Protein AF-0000000084259051 (afdb_homodimer)

pLDDT: mean 89.79, std 11.95, range [43.22, 98.81]

Nearest PDB structures (foldseek):
  6add-assembly1_B  TM=9.657E-01  e=7.045E-24  Mycobacterium tuberculosis H37Rv
  5jph-assembly2_A  TM=7.393E-01  e=6.399E-08  Staphylococcus aureus subsp. aureus COL
  3efa-assembly1_A-2  TM=7.377E-01  e=6.399E-08  Lactiplantibacillus plantarum WCFS1
  8iyo-assembly3_C  TM=7.665E-01  e=3.903E-07  Helicobacter pylori 26695
  8iym-assembly3_C  TM=7.113E-01  e=2.381E-06  Helicobacter pylori 26695

Sequence (340 aa):
MSADGYVVRRARTGDVRGIRRLVDTYTDDRRLLSKATVTLYEDVQEFRVAERVADGAVVGCGALHVMWEDLAEIRTVAVDPACRGRRLGHRIVAELIDGARELGVARIFVLTFETRFFGSFGFEAIDGAPVPQPVYEQLLRSYDEGVAEFLDLERVKPNTLGNTRMLLRLMSADGYVVRRARTGDVRGIRRLVDTYTDDRRLLSKATVTLYEDVQEFRVAERVADGAVVGCGALHVMWEDLAEIRTVAVDPACRGRRLGHRIVAELIDGARELGVARIFVLTFETRFFGSFGFEAIDGAPVPQPVYEQLLRSYDEGVAEFLDLERVKPNTLGNTRMLLRL

Foldseek 3Di:
DDPVQKDKDQFDLVQLVLLQVQQVVCVVVVQADDDDSVVCNVQSRQKIFMARNVPRHTFWMWGWADQDDAEIEIHSTGGHPVPPPPCVSVVRVVVSVVVSVVSPHFKYKYWGPPCVSVVVVPKDFDDAQPDDPVSVVVLVPDPDLVSCQNNQPPVHPRVPVPTTMIMDGD/DDPVQKDKDQFDLVQLVLLQVQQVVCVVVVQADDDDSVVCNVQSRQKIFMARNVPRHTFWMWGWADQDDAEIEIHSTGGHPVPPPPCVSVVRVVVSVVVSVVSPHFKYKYWGPPCVSVVVVPKDFDDAQPDDPVSVVVLVPDPDLVSCQNNQPVVRPRVPVPTTMIMDGD

Solvent-accessible surface area (backbone atoms only — not comparable to full-atom values): 18828 Å² total; per-residue (Å²): 122,48,93,84,49,41,39,78,40,76,40,32,43,83,44,44,66,39,49,48,52,50,50,57,70,37,29,81,70,65,76,36,82,86,68,58,68,41,55,50,35,49,46,29,83,38,24,37,29,32,27,34,65,90,75,64,44,56,44,29,34,28,29,49,44,40,57,39,63,46,33,27,33,54,44,76,69,43,58,39,77,89,55,65,91,66,56,55,64,57,52,49,50,51,52,44,52,53,47,38,56,71,33,51,36,43,31,37,36,35,79,36,82,55,58,68,67,45,34,74,76,58,35,39,80,52,82,77,64,96,59,57,67,73,55,45,58,45,50,68,71,51,86,48,67,66,55,36,53,59,66,55,32,76,92,31,77,58,79,75,79,69,58,42,43,29,40,29,79,107,122,49,93,84,48,41,38,78,41,76,42,32,42,83,44,45,66,37,48,48,53,50,48,59,71,38,29,83,72,65,75,34,82,85,68,58,68,42,54,51,34,50,46,29,84,37,25,36,28,30,29,34,63,90,77,64,45,57,45,28,36,28,29,48,46,37,58,40,62,46,34,28,32,53,44,75,69,42,58,38,79,90,55,66,91,66,56,56,64,56,52,50,51,52,53,44,52,53,47,38,54,71,33,52,36,42,30,39,35,36,79,36,80,56,58,67,66,46,34,74,77,57,33,39,81,53,81,76,63,93,58,58,67,74,56,45,58,45,50,67,70,51,87,47,66,66,54,34,53,58,66,58,32,76,93,32,77,59,80,75,81,70,58,43,44,28,41,27,76,106

Organism: Micromonospora echinospora (NCBI:txid1877)

Radius of gyration: 20.06 Å; Cα contacts (8 Å, |Δi|>4): 614; chains: 2; bounding box: 46×56×52 Å

InterPro domains:
  IPR000182 GNAT domain [PF00583] (44-123)
  IPR000182 GNAT domain [PS51186] (6-142)
  IPR016181 Acyl-CoA N-acyltransferase [SSF55729] (6-139)
  IPR045039 Acetyltransferase NSI-like [PTHR43626] (12-128)

Secondary structure (DSSP, 8-state):
--TTSEEEEE--GGGHHHHHHHHHHHHTTTSS----HHHHHHTGGGEEEEEETTTTEEEEEEEEEEEETTEEEEEEEEE-GGGTTS-HHHHHHHHHHHHHHHHT-SEEEEEES-HHHHHTTT-EE-SS----HHHHHHHTT---HHHHHHTT-TTS--S-S--EEEEEE-/--TTSEEEEE--GGGHHHHHHHHHHHHTTTSS----HHHHHHTGGGEEEEEETTTTEEEEEEEEEEEETTEEEEEEEEE-GGGTTS-HHHHHHHHHHHHHHHHT-SEEEEEES-HHHHHTTT-EE-SS----HHHHHHHTT---HHHHHHTT-TTS--S-S--EEEEEE-

Structure (mmCIF, N/CA/C/O backbone):
data_AF-0000000084259051-model_v1
#
loop_
_entity.id
_entity.type
_entity.pdbx_description
1 polymer 'N-acetylglutamate synthase'
#
loop_
_atom_site.group_PDB
_atom_site.id
_atom_site.type_symbol
_atom_site.label_atom_id
_atom_site.label_alt_id
_atom_site.label_comp_id
_atom_site.label_asym_id
_atom_site.label_entity_id
_atom_site.label_seq_id
_atom_site.pdbx_PDB_ins_code
_atom_site.Cartn_x
_atom_site.Cartn_y
_atom_site.Cartn_z
_atom_site.occupancy
_atom_site.B_iso_or_equiv
_atom_site.auth_seq_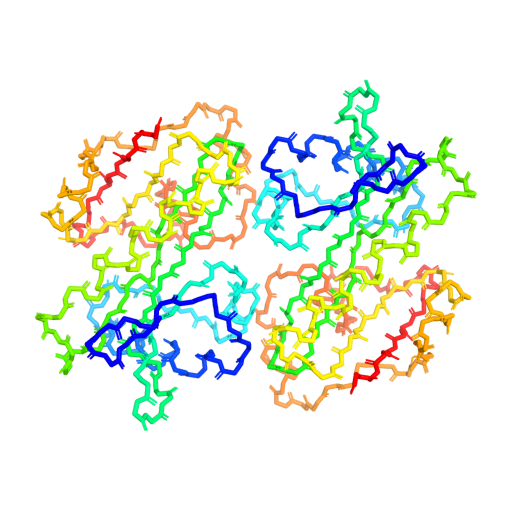id
_atom_site.auth_comp_id
_atom_site.auth_asym_id
_atom_site.auth_atom_id
_atom_site.pdbx_PDB_model_num
ATOM 1 N N . MET A 1 1 ? -1.021 1.438 24.922 1 43.22 1 MET A N 1
ATOM 2 C CA . MET A 1 1 ? -2.27 2.193 24.969 1 43.22 1 MET A CA 1
ATOM 3 C C . MET A 1 1 ? -2.037 3.588 25.547 1 43.22 1 MET A C 1
ATOM 5 O O . MET A 1 1 ? -1.368 3.744 26.562 1 43.22 1 MET A O 1
ATOM 9 N N . SER A 1 2 ? -2.01 4.535 24.641 1 57.97 2 SER A N 1
ATOM 10 C CA . SER A 1 2 ? -1.603 5.805 25.234 1 57.97 2 SER A CA 1
ATOM 11 C C . SER A 1 2 ? -2.514 6.199 26.391 1 57.97 2 SER A C 1
ATOM 13 O O . SER A 1 2 ? -3.678 5.793 26.438 1 57.97 2 SER A O 1
ATOM 15 N N . ALA A 1 3 ? -1.922 6.672 27.406 1 64.81 3 ALA A N 1
ATOM 16 C CA . ALA A 1 3 ? -2.439 7.145 28.688 1 64.81 3 ALA A CA 1
ATOM 17 C C . ALA A 1 3 ? -3.578 8.141 28.5 1 64.81 3 ALA A C 1
ATOM 19 O O . ALA A 1 3 ? -4.434 8.297 29.375 1 64.81 3 ALA A O 1
ATOM 20 N N . ASP A 1 4 ? -3.768 8.641 27.266 1 81.88 4 ASP A N 1
ATOM 21 C CA . ASP A 1 4 ? -4.719 9.742 27.141 1 81.88 4 ASP A CA 1
ATOM 22 C C . ASP A 1 4 ? -5.973 9.297 26.391 1 81.88 4 ASP A C 1
ATOM 24 O O . ASP A 1 4 ? -6.793 10.133 26 1 81.88 4 ASP A O 1
ATOM 28 N N . GLY A 1 5 ? -6.156 7.914 26.172 1 93.31 5 GLY A N 1
ATOM 29 C CA . GLY A 1 5 ? -7.391 7.391 25.609 1 93.31 5 GLY A CA 1
ATOM 30 C C . GLY A 1 5 ? -7.34 7.246 24.094 1 93.31 5 GLY A C 1
ATOM 31 O O . GLY A 1 5 ? -8.367 7.023 23.453 1 93.31 5 GLY A O 1
ATOM 32 N N . TYR A 1 6 ? -6.168 7.441 23.531 1 96.44 6 TYR A N 1
ATOM 33 C CA . TYR A 1 6 ? -6.02 7.301 22.094 1 96.44 6 TYR A CA 1
ATOM 34 C C . TYR A 1 6 ? -4.887 6.336 21.75 1 96.44 6 TYR A C 1
ATOM 36 O O . TYR A 1 6 ? -3.895 6.254 22.469 1 96.44 6 TYR A O 1
ATOM 44 N N . VAL A 1 7 ? -5.062 5.598 20.672 1 97 7 VAL A N 1
ATOM 45 C CA . VAL A 1 7 ? -4.02 4.695 20.203 1 97 7 VAL A CA 1
ATOM 46 C C . VAL A 1 7 ? -3.742 4.965 18.719 1 97 7 VAL A C 1
ATOM 48 O O . VAL A 1 7 ? -4.672 5.156 17.938 1 97 7 VAL A O 1
ATOM 51 N N . VAL A 1 8 ? -2.441 5.078 18.375 1 98.12 8 VAL A N 1
ATOM 52 C CA . VAL A 1 8 ? -2.047 5.156 16.969 1 98.12 8 VAL A CA 1
ATOM 53 C C . VAL A 1 8 ? -1.629 3.775 16.469 1 98.12 8 VAL A C 1
ATOM 55 O O . VAL A 1 8 ? -0.787 3.115 17.094 1 98.12 8 VAL A O 1
ATOM 58 N N . ARG A 1 9 ? -2.248 3.342 15.398 1 98.31 9 ARG A N 1
ATOM 59 C CA . ARG A 1 9 ? -2.008 2 14.875 1 98.31 9 ARG A CA 1
ATOM 60 C C . ARG A 1 9 ? -2.143 1.974 13.359 1 98.31 9 ARG A C 1
ATOM 62 O O . ARG A 1 9 ? -2.588 2.949 12.75 1 98.31 9 ARG A O 1
ATOM 69 N N . ARG A 1 10 ? -1.71 0.851 12.789 1 98.44 10 ARG A N 1
ATOM 70 C CA . ARG A 1 10 ? -1.952 0.645 11.367 1 98.44 10 ARG A CA 1
ATOM 71 C C . ARG A 1 10 ? -3.447 0.615 11.062 1 98.44 10 ARG A C 1
ATOM 73 O O . ARG A 1 10 ? -4.238 0.125 11.875 1 98.44 10 ARG A O 1
ATOM 80 N N . ALA A 1 11 ? -3.787 1.101 9.93 1 98.81 11 ALA A N 1
ATOM 81 C CA . ALA A 1 11 ? -5.188 1.106 9.516 1 98.81 11 ALA A CA 1
ATOM 82 C C . ALA A 1 11 ? -5.621 -0.276 9.031 1 98.81 11 ALA A C 1
ATOM 84 O O . ALA A 1 11 ? -4.793 -1.078 8.594 1 98.81 11 ALA A O 1
ATOM 85 N N . ARG A 1 12 ? -6.875 -0.516 9.188 1 98.56 12 ARG A N 1
ATOM 86 C CA . ARG A 1 12 ? -7.586 -1.655 8.617 1 98.56 12 ARG A CA 1
ATOM 87 C C . ARG A 1 12 ? -8.695 -1.195 7.676 1 98.56 12 ARG A C 1
ATOM 89 O O . ARG A 1 12 ? -8.992 -0.002 7.598 1 98.56 12 ARG A O 1
ATOM 96 N N . THR A 1 13 ? -9.242 -2.199 6.957 1 98.56 13 THR A N 1
ATOM 97 C CA . THR A 1 13 ? -10.25 -1.813 5.973 1 98.56 13 THR A CA 1
ATOM 98 C C . THR A 1 13 ? -11.453 -1.173 6.656 1 98.56 13 THR A C 1
ATOM 100 O O . THR A 1 13 ? -12.086 -0.271 6.098 1 98.56 13 THR A O 1
ATOM 103 N N . GLY A 1 14 ? -11.727 -1.56 7.871 1 98.12 14 GLY A N 1
ATOM 104 C CA . GLY A 1 14 ? -12.836 -0.989 8.609 1 98.12 14 GLY A CA 1
ATOM 105 C C . GLY A 1 14 ? -12.625 0.466 8.984 1 98.12 14 GLY A C 1
ATOM 106 O O . GLY A 1 14 ? -13.562 1.157 9.375 1 98.12 14 GLY A O 1
ATOM 107 N N . ASP A 1 15 ? -11.5 0.965 8.859 1 98.69 15 ASP A N 1
ATOM 108 C CA . ASP A 1 15 ? -11.164 2.334 9.242 1 98.69 15 ASP A CA 1
ATOM 109 C C . ASP A 1 15 ? -11.398 3.301 8.086 1 98.69 15 ASP A C 1
ATOM 111 O O . ASP A 1 15 ? -11.383 4.52 8.273 1 98.69 15 ASP A O 1
ATOM 115 N N . VAL A 1 16 ? -11.594 2.812 6.867 1 98.31 16 VAL A N 1
ATOM 116 C CA . VAL A 1 16 ? -11.555 3.631 5.66 1 98.31 16 VAL A CA 1
ATOM 117 C C . VAL A 1 16 ? -12.711 4.629 5.672 1 98.31 16 VAL A C 1
ATOM 119 O O . VAL A 1 16 ? -12.562 5.766 5.219 1 98.31 16 VAL A O 1
ATOM 122 N N . ARG A 1 17 ? -13.836 4.234 6.18 1 97.25 17 ARG A N 1
ATOM 123 C CA . ARG A 1 17 ? -14.945 5.184 6.281 1 97.25 17 ARG A CA 1
ATOM 124 C C . ARG A 1 17 ? -14.578 6.359 7.176 1 97.25 17 ARG A C 1
ATOM 126 O O . ARG A 1 17 ? -14.914 7.504 6.875 1 97.25 17 ARG A O 1
ATOM 133 N N . GLY A 1 18 ? -13.938 6.051 8.273 1 97.81 18 GLY A N 1
ATOM 134 C CA . GLY A 1 18 ? -13.461 7.109 9.148 1 97.81 18 GLY A CA 1
ATOM 135 C C . GLY A 1 18 ? -12.414 7.992 8.492 1 97.81 18 GLY A C 1
ATOM 136 O O . GLY A 1 18 ? -12.445 9.219 8.633 1 97.81 18 GLY A O 1
ATOM 137 N N . ILE A 1 19 ? -11.516 7.41 7.773 1 98 19 ILE A N 1
ATOM 138 C CA . ILE A 1 19 ? -10.5 8.156 7.031 1 98 19 ILE A CA 1
ATOM 139 C C . ILE A 1 19 ? -11.18 9.07 6.016 1 98 19 ILE A C 1
ATOM 141 O O . ILE A 1 19 ? -10.82 10.242 5.895 1 98 19 ILE A O 1
ATOM 145 N N . ARG A 1 20 ? -12.125 8.547 5.316 1 96.44 20 ARG A N 1
ATOM 146 C CA . ARG A 1 20 ? -12.852 9.328 4.324 1 96.44 20 ARG A CA 1
ATOM 147 C C . ARG A 1 20 ? -13.516 10.539 4.961 1 96.44 20 ARG A C 1
ATOM 149 O O . ARG A 1 20 ? -13.453 11.648 4.418 1 96.44 20 ARG A O 1
ATOM 156 N N . ARG A 1 21 ? -14.141 10.305 6.059 1 95.38 21 ARG A N 1
ATOM 157 C CA . ARG A 1 21 ? -14.781 11.414 6.762 1 95.38 21 ARG A CA 1
ATOM 158 C C . ARG A 1 21 ? -13.766 12.508 7.094 1 95.38 21 ARG A C 1
ATOM 160 O O . ARG A 1 21 ? -14.055 13.688 6.922 1 95.38 21 ARG A O 1
ATOM 167 N N . LEU A 1 22 ? -12.664 12.141 7.562 1 95.19 22 LEU A N 1
ATOM 168 C CA . LEU A 1 22 ? -11.617 13.094 7.902 1 95.19 22 LEU A CA 1
ATOM 169 C C . LEU A 1 22 ? -11.148 13.859 6.668 1 95.19 22 LEU A C 1
ATOM 171 O O . LEU A 1 22 ? -11.016 15.086 6.703 1 95.19 22 LEU A O 1
ATOM 175 N N . VAL A 1 23 ? -10.922 13.148 5.578 1 93.56 23 VAL A N 1
ATOM 176 C CA . VAL A 1 23 ? -10.461 13.75 4.336 1 93.56 23 VAL A CA 1
ATOM 177 C C . VAL A 1 23 ? -11.5 14.742 3.826 1 93.56 23 VAL A C 1
ATOM 179 O O . VAL A 1 23 ? -11.164 15.867 3.438 1 93.56 23 VAL A O 1
ATOM 182 N N . ASP A 1 24 ? -12.742 14.375 3.91 1 92.69 24 ASP A N 1
ATOM 183 C CA . ASP A 1 24 ? -13.828 15.211 3.422 1 92.69 24 ASP A CA 1
ATOM 184 C C . ASP A 1 24 ? -13.938 16.5 4.238 1 92.69 24 ASP A C 1
ATOM 186 O O . ASP A 1 24 ? -14.312 17.547 3.707 1 92.69 24 ASP A O 1
ATOM 190 N N . THR A 1 25 ? -13.625 16.375 5.441 1 90.75 25 THR A N 1
ATOM 191 C CA . THR A 1 25 ? -13.664 17.531 6.32 1 90.75 25 THR A CA 1
ATOM 192 C C . THR A 1 25 ? -12.688 18.609 5.84 1 90.75 25 THR A C 1
ATOM 194 O O . THR A 1 25 ? -12.953 19.812 5.988 1 90.75 25 THR A O 1
ATOM 197 N N . TYR A 1 26 ? -11.586 18.234 5.16 1 86.25 26 TYR A N 1
ATOM 198 C CA . TYR A 1 26 ? -10.531 19.188 4.832 1 86.25 26 TYR A CA 1
ATOM 199 C C . TYR A 1 26 ? -10.453 19.422 3.326 1 86.25 26 TYR A C 1
ATOM 201 O O . TYR A 1 26 ? -9.664 20.234 2.857 1 86.25 26 TYR A O 1
ATOM 209 N N . THR A 1 27 ? -11.141 18.625 2.504 1 79.5 27 THR A N 1
ATOM 210 C CA . THR A 1 27 ? -11.07 18.766 1.053 1 79.5 27 THR A CA 1
ATOM 211 C C . THR A 1 27 ? -11.75 20.047 0.598 1 79.5 27 THR A C 1
ATOM 213 O O . THR A 1 27 ? -11.328 20.672 -0.381 1 79.5 27 THR A O 1
ATOM 216 N N . ASP A 1 28 ? -12.758 20.359 1.289 1 69.88 28 ASP A N 1
ATOM 217 C CA . ASP A 1 28 ? -13.469 21.578 0.897 1 69.88 28 ASP A CA 1
ATOM 218 C C . ASP A 1 28 ? -12.555 22.797 0.972 1 69.88 28 ASP A C 1
ATOM 220 O O . ASP A 1 28 ? -12.688 23.719 0.168 1 69.88 28 ASP A O 1
ATOM 224 N N . ASP A 1 29 ? -11.633 22.641 1.667 1 64.75 29 ASP A N 1
ATOM 225 C CA . ASP A 1 29 ? -10.711 23.766 1.79 1 64.75 29 ASP A CA 1
ATOM 226 C C . ASP A 1 29 ? -9.43 23.516 0.998 1 64.75 29 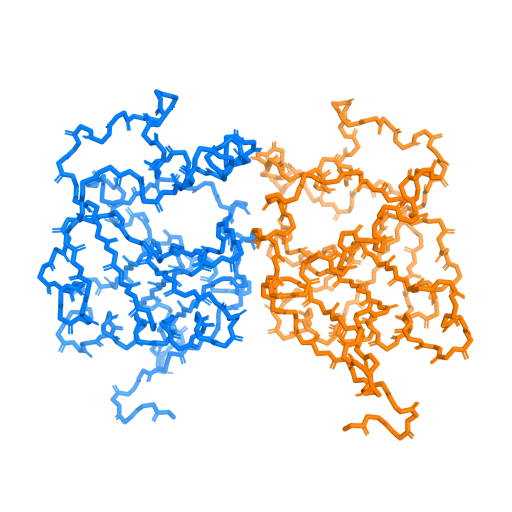ASP A C 1
ATOM 228 O O . ASP A 1 29 ? -8.43 24.203 1.2 1 64.75 29 ASP A O 1
ATOM 232 N N . ARG A 1 30 ? -9.406 22.562 0.171 1 64.75 30 ARG A N 1
ATOM 233 C CA . ARG A 1 30 ? -8.367 22.219 -0.795 1 64.75 30 ARG A CA 1
ATOM 234 C C . ARG A 1 30 ? -7.055 21.875 -0.093 1 64.75 30 ARG A C 1
ATOM 236 O O . ARG A 1 30 ? -5.973 22.062 -0.653 1 64.75 30 ARG A O 1
ATOM 243 N N . ARG A 1 31 ? -7.211 21.562 1.144 1 69.19 31 ARG A N 1
ATOM 244 C CA . ARG A 1 31 ? -6.004 21.203 1.878 1 69.19 31 ARG A CA 1
ATOM 245 C C . ARG A 1 31 ? -5.559 19.781 1.532 1 69.19 31 ARG A C 1
ATOM 247 O O . AR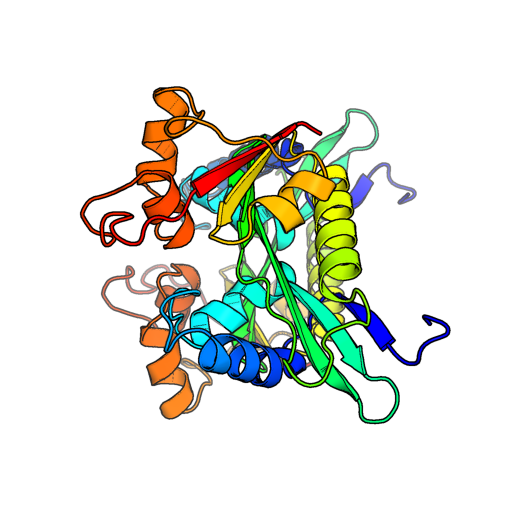G A 1 31 ? -4.367 19.469 1.568 1 69.19 31 ARG A O 1
ATOM 254 N N . LEU A 1 32 ? -6.594 19.078 1.267 1 74.19 32 LEU A N 1
ATOM 255 C CA . LEU A 1 32 ? -6.312 17.703 0.878 1 74.19 32 LEU A CA 1
ATOM 256 C C . LEU A 1 32 ? -6.902 17.391 -0.493 1 74.19 32 LEU A C 1
ATOM 258 O O . LEU A 1 32 ? -7.906 17.984 -0.892 1 74.19 32 LEU A O 1
ATOM 262 N N . LEU A 1 33 ? -6.195 16.516 -1.225 1 71.56 33 LEU A N 1
ATOM 263 C CA . LEU A 1 33 ? -6.715 16.047 -2.5 1 71.56 33 LEU A CA 1
ATOM 264 C C . LEU A 1 33 ? -7.902 15.109 -2.289 1 71.56 33 LEU A C 1
ATOM 266 O O . LEU A 1 33 ? -7.91 14.305 -1.356 1 71.56 33 LEU A O 1
ATOM 270 N N . SER A 1 34 ? -8.867 15.375 -3.084 1 74.31 34 SER A N 1
ATOM 271 C CA . SER A 1 34 ? -9.969 14.422 -3.102 1 74.31 34 SER A CA 1
ATOM 272 C C . SER A 1 34 ? -9.531 13.078 -3.682 1 74.31 34 SER A C 1
ATOM 274 O O . SER A 1 34 ? -8.789 13.031 -4.668 1 74.31 34 SER A O 1
ATOM 276 N N . LYS A 1 35 ? -9.773 12.086 -2.998 1 83.12 35 LYS A N 1
ATOM 277 C CA . LYS A 1 35 ? -9.477 10.727 -3.438 1 83.12 35 LYS A CA 1
ATOM 278 C C . LYS A 1 35 ? -10.742 9.883 -3.523 1 83.12 35 LYS A C 1
ATOM 280 O O . LYS A 1 35 ? -11.625 10 -2.67 1 83.12 35 LYS A O 1
ATOM 285 N N . ALA A 1 36 ? -10.719 9.141 -4.602 1 86.62 36 ALA A N 1
ATOM 286 C CA . ALA A 1 36 ? -11.805 8.164 -4.672 1 86.62 36 ALA A CA 1
ATOM 287 C C . ALA A 1 36 ? -11.727 7.18 -3.51 1 86.62 36 ALA A C 1
ATOM 289 O O . ALA A 1 36 ? -10.641 6.859 -3.027 1 86.62 36 ALA A O 1
ATOM 290 N N . THR A 1 37 ? -12.859 6.754 -3.068 1 91.56 37 THR A N 1
ATOM 291 C CA . THR A 1 37 ? -12.922 5.812 -1.956 1 91.56 37 THR A CA 1
ATOM 292 C C . THR A 1 37 ? -12.133 4.547 -2.271 1 91.56 37 THR A C 1
ATOM 294 O O . THR A 1 37 ? -11.445 4.008 -1.402 1 91.56 37 THR A O 1
ATOM 297 N N . VAL A 1 38 ? -12.172 4.039 -3.486 1 93.38 38 VAL A N 1
ATOM 298 C CA . VAL A 1 38 ? -11.445 2.84 -3.891 1 93.38 38 VAL A CA 1
ATOM 299 C C . VAL A 1 38 ? -9.945 3.047 -3.672 1 93.38 38 VAL A C 1
ATOM 301 O O . VAL A 1 38 ? -9.242 2.123 -3.258 1 93.38 38 VAL A O 1
ATOM 304 N N . THR A 1 39 ? -9.508 4.227 -3.904 1 93.81 39 THR A N 1
ATOM 305 C CA . THR A 1 39 ? -8.094 4.527 -3.725 1 93.81 39 THR A CA 1
ATOM 306 C C . THR A 1 39 ? -7.703 4.441 -2.252 1 93.81 39 THR A C 1
ATOM 308 O O . THR A 1 39 ? -6.613 3.973 -1.916 1 93.81 39 THR A O 1
ATOM 311 N N . LEU A 1 40 ? -8.609 4.898 -1.371 1 96.06 40 LEU A N 1
ATOM 312 C CA . LEU A 1 40 ? -8.352 4.805 0.061 1 96.06 40 LEU A CA 1
ATOM 313 C C . LEU A 1 40 ? -8.242 3.346 0.5 1 96.06 40 LEU A C 1
ATOM 315 O O . LEU A 1 40 ? -7.387 3 1.313 1 96.06 40 LEU A O 1
ATOM 319 N N . TYR A 1 41 ? -9.055 2.498 -0.046 1 96.81 41 TYR A N 1
ATOM 320 C CA . TYR A 1 41 ? -8.953 1.073 0.247 1 96.81 41 TYR A CA 1
ATOM 321 C C . TYR A 1 41 ? -7.641 0.5 -0.286 1 96.81 41 TYR A C 1
ATOM 323 O O . TYR A 1 41 ? -6.934 -0.216 0.426 1 96.81 41 TYR A O 1
ATOM 331 N N . GLU A 1 42 ? -7.297 0.838 -1.45 1 96.44 42 GLU A N 1
ATOM 332 C CA . GLU A 1 42 ? -6.078 0.335 -2.08 1 96.44 42 GLU A CA 1
ATOM 333 C C . GLU A 1 42 ? -4.836 0.768 -1.305 1 96.44 42 GLU A C 1
ATOM 335 O O . GLU A 1 42 ? -3.852 0.03 -1.238 1 96.44 42 GLU A O 1
ATOM 340 N N . ASP A 1 43 ? -4.953 1.936 -0.692 1 96.88 43 ASP A N 1
ATOM 341 C CA . ASP A 1 43 ? -3.809 2.512 0.006 1 96.88 43 ASP A CA 1
ATOM 342 C C . ASP A 1 43 ? -3.867 2.211 1.502 1 96.88 43 ASP A C 1
ATOM 344 O O . ASP A 1 43 ? -3.053 2.719 2.275 1 96.88 43 ASP A O 1
ATOM 348 N N . VAL A 1 44 ? -4.758 1.403 1.978 1 98.56 44 VAL A N 1
ATOM 349 C CA . VAL A 1 44 ? -5.07 1.291 3.398 1 98.56 44 VAL A CA 1
ATOM 350 C C . VAL A 1 44 ? -3.834 0.824 4.164 1 98.56 44 VAL A C 1
ATOM 352 O O . VAL A 1 44 ? -3.617 1.225 5.312 1 98.56 44 VAL A O 1
ATOM 355 N N . GLN A 1 45 ? -2.969 0.059 3.559 1 98.56 45 GLN A N 1
ATOM 356 C CA . GLN A 1 45 ? -1.791 -0.483 4.23 1 98.56 45 GLN A CA 1
ATOM 357 C C . GLN A 1 45 ? -0.743 0.601 4.461 1 98.56 45 GLN A C 1
ATOM 359 O O . GLN A 1 45 ? 0.197 0.407 5.234 1 98.56 45 GLN A O 1
ATOM 364 N N . GLU A 1 46 ? -0.906 1.753 3.871 1 98.56 46 GLU A N 1
ATOM 365 C CA . GLU A 1 46 ? 0.009 2.877 4.043 1 98.56 46 GLU A CA 1
ATOM 366 C C . GLU A 1 46 ? -0.401 3.748 5.227 1 98.56 46 GLU A C 1
ATOM 368 O O . GLU A 1 46 ? 0.368 4.602 5.672 1 98.56 46 GLU A O 1
ATOM 373 N N . PHE A 1 47 ? -1.573 3.543 5.711 1 98.81 47 PHE A N 1
ATOM 374 C CA . PHE A 1 47 ? -2.162 4.48 6.66 1 98.81 47 PHE A CA 1
ATOM 375 C C . PHE A 1 47 ? -1.873 4.051 8.094 1 98.81 47 PHE A C 1
ATOM 377 O O . PHE A 1 47 ? -1.926 2.861 8.414 1 98.81 47 PHE A O 1
ATOM 384 N N . ARG A 1 48 ? -1.56 5.023 8.898 1 98.81 48 ARG A N 1
ATOM 385 C CA . ARG A 1 48 ? -1.752 4.984 10.344 1 98.81 48 ARG A CA 1
ATOM 386 C C . ARG A 1 48 ? -2.979 5.789 10.758 1 98.81 48 ARG A C 1
ATOM 388 O O . ARG A 1 48 ? -3.273 6.828 10.156 1 98.81 48 ARG A O 1
ATOM 395 N N . VAL A 1 49 ? -3.629 5.285 11.82 1 98.75 49 VAL A N 1
ATOM 396 C CA . VAL A 1 49 ? -4.801 6.012 12.297 1 98.75 49 VAL A CA 1
ATOM 397 C C . VAL A 1 49 ? -4.699 6.211 13.805 1 98.75 49 VAL A C 1
ATOM 399 O O . VAL A 1 49 ? -4.094 5.398 14.508 1 98.75 49 VAL A O 1
ATOM 402 N N . ALA A 1 50 ? -5.211 7.309 14.242 1 98.62 50 ALA A N 1
ATOM 403 C CA . ALA A 1 50 ? -5.48 7.516 15.664 1 98.62 50 ALA A CA 1
ATOM 404 C C . ALA A 1 50 ? -6.906 7.105 16.016 1 98.62 50 ALA A C 1
ATOM 406 O O . ALA A 1 50 ? -7.867 7.605 15.43 1 98.62 50 ALA A O 1
ATOM 407 N N . GLU A 1 51 ? -6.984 6.242 16.922 1 98.19 51 GLU A N 1
ATOM 408 C CA . GLU A 1 51 ? -8.273 5.727 17.375 1 98.19 51 GLU A CA 1
ATOM 409 C C . GLU A 1 51 ? -8.586 6.199 18.781 1 98.19 51 GLU A C 1
ATOM 411 O O . GLU A 1 51 ? -7.738 6.125 19.672 1 98.19 51 GLU A O 1
ATOM 416 N N . ARG A 1 52 ? -9.773 6.75 18.938 1 97.19 52 ARG A N 1
ATOM 417 C CA . ARG A 1 52 ? -10.266 7.027 20.281 1 97.19 52 ARG A CA 1
ATOM 418 C C . ARG A 1 52 ? -10.758 5.75 20.953 1 97.19 52 ARG A C 1
ATOM 420 O O . ARG A 1 52 ? -11.719 5.133 20.516 1 97.19 52 ARG A O 1
ATOM 427 N N . VAL A 1 53 ? -10.156 5.391 22.078 1 95.56 53 VAL A N 1
ATOM 428 C CA . VAL A 1 53 ? -10.359 4.094 22.719 1 95.56 53 VAL A CA 1
ATOM 429 C C . VAL A 1 53 ? -11.797 3.992 23.234 1 95.56 53 VAL A C 1
ATOM 431 O O . VAL A 1 53 ? -12.398 2.918 23.188 1 95.56 53 VAL A O 1
ATOM 434 N N . ALA A 1 54 ? -12.352 5.07 23.641 1 94.81 54 ALA A N 1
ATOM 435 C CA . ALA A 1 54 ? -13.664 5.102 24.281 1 94.81 54 ALA A CA 1
ATOM 436 C C . ALA A 1 54 ? -14.742 4.57 23.344 1 94.81 54 ALA A C 1
ATOM 438 O O . ALA A 1 54 ? -15.68 3.902 23.781 1 94.81 54 ALA A O 1
ATOM 439 N N . ASP A 1 55 ? -14.633 4.805 22.031 1 96.19 55 ASP A N 1
ATOM 440 C CA . ASP A 1 55 ? -15.719 4.418 21.125 1 96.19 55 ASP A CA 1
ATOM 441 C C . ASP A 1 55 ? -15.164 3.82 19.844 1 96.19 55 ASP A C 1
ATOM 443 O O . ASP A 1 55 ? -15.93 3.475 18.938 1 96.19 55 ASP A O 1
ATOM 447 N N . GLY A 1 56 ? -13.906 3.73 19.734 1 96.69 56 GLY A N 1
ATOM 448 C CA . GLY A 1 56 ? -13.281 3.105 18.578 1 96.69 56 GLY A CA 1
ATOM 449 C C . GLY A 1 56 ? -13.266 4.004 17.359 1 96.69 56 GLY A C 1
ATOM 450 O O . GLY A 1 56 ? -12.922 3.559 16.25 1 96.69 56 GLY A O 1
ATOM 451 N N . ALA A 1 57 ? -13.555 5.277 17.547 1 97.62 57 ALA A N 1
ATOM 452 C CA . ALA A 1 57 ? -13.648 6.199 16.422 1 97.62 57 ALA A CA 1
ATOM 453 C C . ALA A 1 57 ? -12.258 6.555 15.891 1 97.62 57 ALA A C 1
ATOM 455 O O . ALA A 1 57 ? -11.328 6.773 16.672 1 97.62 57 ALA A O 1
ATOM 456 N N . VAL A 1 58 ? -12.172 6.566 14.555 1 98.44 58 VAL A N 1
ATOM 457 C CA . VAL A 1 58 ? -10.969 7.094 13.922 1 98.44 58 VAL A CA 1
ATOM 458 C C . VAL A 1 58 ? -10.992 8.617 13.938 1 98.44 58 VAL A C 1
ATOM 460 O O . VAL A 1 58 ? -11.875 9.234 13.328 1 98.44 58 VAL A O 1
ATOM 463 N N . VAL A 1 59 ? -9.984 9.227 14.609 1 98.31 59 VAL A N 1
ATOM 464 C CA . VAL A 1 59 ? -10.031 10.672 14.797 1 98.31 59 VAL A CA 1
ATOM 465 C C . VAL A 1 59 ? -8.805 11.32 14.164 1 98.31 59 VAL A C 1
ATOM 467 O O . VAL A 1 59 ? -8.617 12.531 14.242 1 98.31 59 VAL A O 1
ATOM 470 N N . GLY A 1 60 ? -7.953 10.594 13.547 1 98.31 60 GLY A N 1
ATOM 471 C CA . GLY A 1 60 ? -6.797 11.055 12.805 1 98.31 60 GLY A CA 1
ATOM 472 C C . GLY A 1 60 ? -6.25 10.016 11.844 1 98.31 60 GLY A C 1
ATOM 473 O O . GLY A 1 60 ? -6.473 8.82 12.023 1 98.31 60 GLY A O 1
ATOM 474 N N . CYS A 1 61 ? -5.578 10.516 10.82 1 98.44 61 CYS A N 1
ATOM 475 C CA . CYS A 1 61 ? -4.973 9.602 9.859 1 98.44 61 CYS A CA 1
ATOM 476 C C . CYS A 1 61 ? -3.754 10.227 9.203 1 98.44 61 CYS A C 1
ATOM 478 O O . CYS A 1 61 ? -3.547 11.438 9.297 1 98.44 61 CYS A O 1
ATOM 480 N N . GLY A 1 62 ? -2.928 9.461 8.672 1 98.44 62 GLY A N 1
ATOM 481 C CA . GLY A 1 62 ? -1.804 9.812 7.816 1 98.44 62 GLY A CA 1
ATOM 482 C C . GLY A 1 62 ? -1.257 8.625 7.043 1 98.44 62 GLY A C 1
ATOM 483 O O . GLY A 1 62 ? -1.388 7.48 7.477 1 98.44 62 GLY A O 1
ATOM 484 N N . ALA A 1 63 ? -0.683 8.914 5.922 1 98.38 63 ALA A N 1
ATOM 485 C CA . ALA A 1 63 ? -0.187 7.828 5.086 1 98.38 63 ALA A CA 1
ATOM 486 C C . ALA A 1 63 ? 1.267 8.062 4.684 1 98.38 63 ALA A C 1
ATOM 488 O O . ALA A 1 63 ? 1.708 9.211 4.574 1 98.38 63 ALA A O 1
ATOM 489 N N . LEU A 1 64 ? 1.96 7.023 4.551 1 98.69 64 LEU A N 1
ATOM 490 C CA . LEU A 1 64 ? 3.316 7.004 4.012 1 98.69 64 LEU A CA 1
ATOM 491 C C . LEU A 1 64 ? 3.359 6.273 2.674 1 98.69 64 LEU A C 1
ATOM 493 O O . LEU A 1 64 ? 3.182 5.055 2.621 1 98.69 64 LEU A O 1
ATOM 497 N N . HIS A 1 65 ? 3.604 7 1.602 1 97.81 65 HIS A N 1
ATOM 498 C CA . HIS A 1 65 ? 3.639 6.43 0.259 1 97.81 65 HIS A CA 1
ATOM 499 C C . HIS A 1 65 ? 5.066 6.363 -0.273 1 97.81 65 HIS A C 1
ATOM 501 O O . HIS A 1 65 ? 5.727 7.395 -0.428 1 97.81 65 HIS A O 1
ATOM 507 N N . VAL A 1 66 ? 5.543 5.168 -0.529 1 97.88 66 VAL A N 1
ATOM 508 C CA . VAL A 1 66 ? 6.867 5.004 -1.118 1 97.88 66 VAL A CA 1
ATOM 509 C C . VAL A 1 66 ? 6.824 5.367 -2.6 1 97.88 66 VAL A C 1
ATOM 511 O O . VAL A 1 66 ? 6.004 4.836 -3.355 1 97.88 66 VAL A O 1
ATOM 514 N N . MET A 1 67 ? 7.688 6.273 -2.994 1 94.69 67 MET A N 1
ATOM 515 C CA . MET A 1 67 ? 7.699 6.754 -4.375 1 94.69 67 MET A CA 1
ATOM 516 C C . MET A 1 67 ? 8.82 6.094 -5.172 1 94.69 67 MET A C 1
ATOM 518 O O . MET A 1 67 ? 8.727 5.961 -6.391 1 94.69 67 MET A O 1
ATOM 522 N N . TRP A 1 68 ? 9.844 5.836 -4.496 1 93.44 68 TRP A N 1
ATOM 523 C CA . TRP A 1 68 ? 11.039 5.262 -5.102 1 93.44 68 TRP A CA 1
ATOM 524 C C . TRP A 1 68 ? 11.93 4.625 -4.047 1 93.44 68 TRP A C 1
ATOM 526 O O . TRP A 1 68 ? 11.531 4.48 -2.889 1 93.44 68 TRP A O 1
ATOM 536 N N . GLU A 1 69 ? 13.109 4.238 -4.496 1 95.19 69 GLU A N 1
ATOM 537 C CA . GLU A 1 69 ? 14 3.447 -3.658 1 95.19 69 GLU A CA 1
ATOM 538 C C . GLU A 1 69 ? 14.312 4.168 -2.35 1 95.19 69 GLU A C 1
ATOM 540 O O . GLU A 1 69 ? 14.32 3.555 -1.281 1 95.19 69 GLU A O 1
ATOM 545 N N . ASP A 1 70 ? 14.562 5.434 -2.365 1 95.81 70 ASP A N 1
ATOM 546 C CA . ASP A 1 70 ? 15.016 6.133 -1.167 1 95.81 70 ASP A CA 1
ATOM 547 C C . ASP A 1 70 ? 14.094 7.305 -0.833 1 95.81 70 ASP A C 1
ATOM 549 O O . ASP A 1 70 ? 14.484 8.219 -0.105 1 95.81 70 ASP A O 1
ATOM 553 N N . LEU A 1 71 ? 12.93 7.316 -1.4 1 95.5 71 LEU A N 1
ATOM 554 C CA . LEU A 1 71 ? 12.047 8.477 -1.284 1 95.5 71 LEU A CA 1
ATOM 555 C C . LEU A 1 71 ? 10.617 8.047 -1.002 1 95.5 71 LEU A C 1
ATOM 557 O O . LEU A 1 71 ? 10.094 7.148 -1.664 1 95.5 71 LEU A O 1
ATOM 561 N N . ALA A 1 72 ? 10.031 8.648 -0.003 1 97.44 72 ALA A N 1
ATOM 562 C CA . ALA A 1 72 ? 8.609 8.461 0.307 1 97.44 72 ALA A CA 1
ATOM 563 C C . ALA A 1 72 ? 7.922 9.805 0.55 1 97.44 72 ALA A C 1
ATOM 565 O O . ALA A 1 72 ? 8.586 10.836 0.675 1 97.44 72 ALA A O 1
ATOM 566 N N . GLU A 1 73 ? 6.637 9.758 0.507 1 96.56 73 GLU A N 1
ATOM 567 C CA . GLU A 1 73 ? 5.805 10.922 0.805 1 96.56 73 GLU A CA 1
ATOM 568 C C . GLU A 1 73 ? 4.906 10.664 2.012 1 96.56 73 GLU A C 1
ATOM 570 O O . GLU A 1 73 ? 4.277 9.609 2.107 1 96.56 73 GLU A O 1
ATOM 575 N N . ILE A 1 74 ? 4.969 11.531 2.943 1 97.56 74 ILE A N 1
ATOM 576 C CA . ILE A 1 74 ? 3.873 11.578 3.906 1 97.56 74 ILE A CA 1
ATOM 577 C C . ILE A 1 74 ? 2.74 12.445 3.357 1 97.56 74 ILE A C 1
ATOM 579 O O . ILE A 1 74 ? 2.969 13.578 2.928 1 97.56 74 ILE A O 1
ATOM 583 N N . ARG A 1 75 ? 1.515 11.875 3.393 1 95 75 ARG A N 1
ATOM 584 C CA . ARG A 1 75 ? 0.365 12.547 2.789 1 95 75 ARG A CA 1
ATOM 585 C C . ARG A 1 75 ? -0.914 12.234 3.559 1 95 75 ARG A C 1
ATOM 587 O O . ARG A 1 75 ? -0.923 11.367 4.434 1 95 75 ARG A O 1
ATOM 594 N N . THR A 1 76 ? -1.955 13.086 3.311 1 94 76 THR A N 1
ATOM 595 C CA . THR A 1 76 ? -3.299 12.859 3.83 1 94 76 THR A CA 1
ATOM 596 C C . THR A 1 76 ? -3.295 12.852 5.355 1 94 76 THR A C 1
ATOM 598 O O . THR A 1 76 ? -3.957 12.016 5.98 1 94 76 THR A O 1
ATOM 601 N N . VAL A 1 77 ? -2.465 13.695 5.898 1 95.75 77 VAL A N 1
ATOM 602 C CA . VAL A 1 77 ? -2.484 13.836 7.352 1 95.75 77 VAL A CA 1
ATOM 603 C C . VAL A 1 77 ? -3.668 14.703 7.773 1 95.75 77 VAL A C 1
ATOM 605 O O . VAL A 1 77 ? -3.814 15.836 7.297 1 95.75 77 VAL A O 1
ATOM 608 N N . ALA A 1 78 ? -4.504 14.188 8.664 1 95.69 78 ALA A N 1
ATOM 609 C CA . ALA A 1 78 ? -5.688 14.891 9.148 1 95.69 78 ALA A CA 1
ATOM 610 C C . ALA A 1 78 ? -6.047 14.453 10.562 1 95.69 78 ALA A C 1
ATOM 612 O O . ALA A 1 78 ? -5.902 13.281 10.914 1 95.69 78 ALA A O 1
ATOM 613 N N . VAL A 1 79 ? -6.449 15.375 11.328 1 96.88 79 VAL A N 1
ATOM 614 C CA . VAL A 1 79 ? -6.957 15.125 12.672 1 96.88 79 VAL A CA 1
ATOM 615 C C . VAL A 1 79 ? -8.32 15.797 12.844 1 96.88 79 VAL A C 1
ATOM 617 O O . VAL A 1 79 ? -8.516 16.938 12.406 1 96.88 79 VAL A O 1
ATOM 620 N N . ASP A 1 80 ? -9.219 15.031 13.445 1 96.44 80 ASP A N 1
ATOM 621 C CA . ASP A 1 80 ? -10.523 15.602 13.75 1 96.44 80 ASP A CA 1
ATOM 622 C C . ASP A 1 80 ? -10.391 16.938 14.477 1 96.44 80 ASP A C 1
ATOM 624 O O . ASP A 1 80 ? -9.711 17.016 15.5 1 96.44 80 ASP A O 1
ATOM 628 N N . PRO A 1 81 ? -11.055 17.969 13.977 1 94.06 81 PRO A N 1
ATOM 629 C CA . PRO A 1 81 ? -10.945 19.281 14.617 1 94.06 81 PRO A CA 1
ATOM 630 C C . PRO A 1 81 ? -11.367 19.25 16.078 1 94.06 81 PRO A C 1
ATOM 632 O O . PRO A 1 81 ? -10.867 20.047 16.891 1 94.06 81 PRO A O 1
ATOM 635 N N . ALA A 1 82 ? -12.188 18.344 16.438 1 92.94 82 ALA A N 1
ATOM 636 C CA . ALA A 1 82 ? -12.664 18.234 17.812 1 92.94 82 ALA A CA 1
ATOM 637 C C . ALA A 1 82 ? -11.586 17.672 18.719 1 92.94 82 ALA A C 1
ATOM 639 O O . ALA A 1 82 ? -11.711 17.703 19.953 1 92.94 82 ALA A O 1
ATOM 640 N N . CYS A 1 83 ? -10.586 17.156 18.141 1 91.56 83 CYS A N 1
ATOM 641 C CA . CYS A 1 83 ? -9.531 16.516 18.922 1 91.56 83 CYS A CA 1
ATOM 642 C C . CYS A 1 83 ? -8.242 17.328 18.875 1 91.56 83 CYS A C 1
ATOM 644 O O . CYS A 1 83 ? -7.172 16.828 19.219 1 91.56 83 CYS A O 1
ATOM 646 N N . ARG A 1 84 ? -8.398 18.531 18.453 1 84.12 84 ARG A N 1
ATOM 647 C CA . ARG A 1 84 ? -7.219 19.391 18.391 1 84.12 84 ARG A CA 1
ATOM 648 C C . ARG A 1 84 ? -6.625 19.625 19.781 1 84.12 84 ARG A C 1
ATOM 650 O O . ARG A 1 84 ? -7.352 19.609 20.781 1 84.12 84 ARG A O 1
ATOM 657 N N . GLY A 1 85 ? -5.258 19.75 19.891 1 83.94 85 GLY A N 1
ATOM 658 C CA . GLY A 1 85 ? -4.582 20.016 21.156 1 83.94 85 GLY A CA 1
ATOM 659 C C . GLY A 1 85 ? -4.051 18.766 21.828 1 83.94 85 GLY A C 1
ATOM 660 O O . GLY A 1 85 ? -3.42 18.844 22.875 1 83.94 85 GLY A O 1
ATOM 661 N N . ARG A 1 86 ? -4.25 17.688 21.297 1 86.88 86 ARG A N 1
ATOM 662 C CA . ARG A 1 86 ? -3.832 16.422 21.891 1 86.88 86 ARG A CA 1
ATOM 663 C C . ARG A 1 86 ? -2.576 15.883 21.219 1 86.88 86 ARG A C 1
ATOM 665 O O . ARG A 1 86 ? -2.15 14.758 21.484 1 86.88 86 ARG A O 1
ATOM 672 N N . ARG A 1 87 ? -2.033 16.562 20.312 1 93.75 87 ARG A N 1
ATOM 673 C CA . ARG A 1 87 ? -0.803 16.25 19.594 1 93.75 87 ARG A CA 1
ATOM 674 C C . ARG A 1 87 ? -0.928 14.938 18.828 1 93.75 87 ARG A C 1
ATOM 676 O O . ARG A 1 87 ? 0.028 14.164 18.75 1 93.75 87 ARG A O 1
ATOM 683 N N . LEU A 1 88 ? -2.127 14.641 18.391 1 96.25 88 LEU A N 1
ATOM 684 C CA . LEU A 1 88 ? -2.346 13.414 17.641 1 96.25 88 LEU A CA 1
ATOM 685 C C . LEU A 1 88 ? -1.626 13.461 16.297 1 96.25 88 LEU A C 1
ATOM 687 O O . LEU A 1 88 ? -1.097 12.445 15.836 1 96.25 88 LEU A O 1
ATOM 691 N N . GLY A 1 89 ? -1.668 14.648 15.68 1 97.25 89 GLY A N 1
ATOM 692 C CA . GLY A 1 89 ? -0.915 14.797 14.445 1 97.25 89 GLY A CA 1
ATOM 693 C C . GLY A 1 89 ? 0.558 14.469 14.602 1 97.25 89 GLY A C 1
ATOM 694 O O . GLY A 1 89 ? 1.139 13.789 13.758 1 97.25 89 GLY A O 1
ATOM 695 N N . HIS A 1 90 ? 1.095 14.961 15.703 1 97.69 90 HIS A N 1
ATOM 696 C CA . HIS A 1 90 ? 2.5 14.695 15.984 1 97.69 90 HIS A CA 1
ATOM 697 C C . HIS A 1 90 ? 2.758 13.203 16.141 1 97.69 90 HIS A C 1
ATOM 699 O O . HIS A 1 90 ? 3.732 12.68 15.594 1 97.69 90 HIS A O 1
ATOM 705 N N . ARG A 1 91 ? 1.953 12.531 16.828 1 97.94 91 ARG A N 1
ATOM 706 C CA . ARG A 1 91 ? 2.113 11.094 17.062 1 97.94 91 ARG A CA 1
ATOM 707 C C . ARG A 1 91 ? 1.985 10.312 15.758 1 97.94 91 ARG A C 1
ATOM 709 O O . ARG A 1 91 ? 2.744 9.375 15.516 1 97.94 91 ARG A O 1
ATOM 716 N N . ILE A 1 92 ? 1.054 10.688 14.953 1 98.38 92 ILE A N 1
ATOM 717 C CA . ILE A 1 92 ? 0.841 10.016 13.68 1 98.38 92 ILE A CA 1
ATOM 718 C C . ILE A 1 92 ? 2.076 10.18 12.797 1 98.38 92 ILE A C 1
ATOM 720 O O . ILE A 1 92 ? 2.605 9.195 12.273 1 98.38 92 ILE A O 1
ATOM 724 N N . VAL A 1 93 ? 2.555 11.414 12.656 1 98.69 93 VAL A N 1
ATOM 725 C CA . VAL A 1 93 ? 3.693 11.688 11.781 1 98.69 93 VAL A CA 1
ATOM 726 C C . VAL A 1 93 ? 4.938 10.984 12.328 1 98.69 93 VAL A C 1
ATOM 728 O O . VAL A 1 93 ? 5.723 10.422 11.562 1 98.69 93 VAL A O 1
ATOM 731 N N . ALA A 1 94 ? 5.094 10.977 13.625 1 98.62 94 ALA A N 1
ATOM 732 C CA . ALA A 1 94 ? 6.215 10.258 14.219 1 98.62 94 ALA A CA 1
ATOM 733 C C . ALA A 1 94 ? 6.172 8.773 13.852 1 98.62 94 ALA A C 1
ATOM 735 O O . ALA A 1 94 ? 7.195 8.188 13.5 1 98.62 94 ALA A O 1
ATOM 736 N N . GLU A 1 95 ? 5.02 8.195 13.953 1 98.5 95 GLU A N 1
ATOM 737 C CA . GLU A 1 95 ? 4.855 6.789 13.586 1 98.5 95 GLU A CA 1
ATOM 738 C C . GLU A 1 95 ? 5.164 6.57 12.109 1 98.5 95 GLU A C 1
ATOM 740 O O . GLU A 1 95 ? 5.746 5.547 11.734 1 98.5 95 GLU A O 1
ATOM 745 N N . LEU A 1 96 ? 4.746 7.488 11.273 1 98.81 96 LEU A N 1
ATOM 746 C CA . LEU A 1 96 ? 5.012 7.379 9.844 1 98.81 96 LEU A CA 1
ATOM 747 C C . LEU A 1 96 ? 6.508 7.473 9.562 1 98.81 96 LEU A C 1
ATOM 749 O O . LEU A 1 96 ? 7.031 6.754 8.703 1 98.81 96 LEU A O 1
ATOM 753 N N . ILE A 1 97 ? 7.168 8.352 10.273 1 98.75 97 ILE A N 1
ATOM 754 C CA . ILE A 1 97 ? 8.609 8.5 10.109 1 98.75 97 ILE A CA 1
ATOM 755 C C . ILE A 1 97 ? 9.312 7.211 10.547 1 98.75 97 ILE A C 1
ATOM 757 O O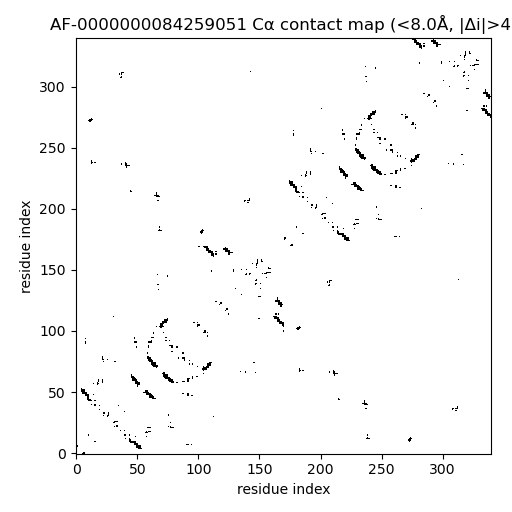 . ILE A 1 97 ? 10.219 6.734 9.859 1 98.75 97 ILE A O 1
ATOM 761 N N . ASP A 1 98 ? 8.891 6.629 11.648 1 98.62 98 ASP A N 1
ATOM 762 C CA . ASP A 1 98 ? 9.438 5.344 12.078 1 98.62 98 ASP A CA 1
ATOM 763 C C . ASP A 1 98 ? 9.195 4.262 11.031 1 98.62 98 ASP A C 1
ATOM 765 O O . ASP A 1 98 ? 10.078 3.445 10.758 1 98.62 98 ASP A O 1
ATOM 769 N N . GLY A 1 99 ? 8.031 4.266 10.461 1 98.38 99 GLY A N 1
ATOM 770 C CA . GLY A 1 99 ? 7.727 3.338 9.383 1 98.38 99 GLY A CA 1
ATOM 771 C C . GLY A 1 99 ? 8.625 3.516 8.172 1 98.38 99 GLY A C 1
ATOM 772 O O . GLY A 1 99 ? 9.031 2.535 7.547 1 98.38 99 GLY A O 1
ATOM 773 N N . ALA A 1 100 ? 8.867 4.727 7.867 1 98.62 100 ALA A N 1
ATOM 774 C CA . ALA A 1 100 ? 9.758 5.02 6.746 1 98.62 100 ALA A CA 1
ATOM 775 C C . ALA A 1 100 ? 11.148 4.438 6.984 1 98.62 100 ALA A C 1
ATOM 777 O O . ALA A 1 100 ? 11.742 3.854 6.082 1 98.62 100 ALA A O 1
ATOM 778 N N . ARG A 1 101 ? 11.648 4.562 8.172 1 98.25 101 ARG A N 1
ATOM 779 C CA . ARG A 1 101 ? 12.938 3.996 8.531 1 98.25 101 ARG A CA 1
ATOM 780 C C . ARG A 1 101 ? 12.93 2.479 8.383 1 98.25 101 ARG A C 1
ATOM 782 O O . ARG A 1 101 ? 13.875 1.896 7.844 1 98.25 101 ARG A O 1
ATOM 789 N N . GLU A 1 102 ? 11.883 1.905 8.828 1 97.81 102 GLU A N 1
ATOM 790 C CA . GLU A 1 102 ? 11.758 0.454 8.734 1 97.81 102 GLU A CA 1
ATOM 791 C C . GLU A 1 102 ? 11.727 -0.003 7.273 1 97.81 102 GLU A C 1
ATOM 793 O O . GLU A 1 102 ? 12.289 -1.044 6.934 1 97.81 102 GLU A O 1
ATOM 798 N N . LEU A 1 103 ? 11.102 0.776 6.453 1 98.19 103 LEU A N 1
ATOM 799 C CA . LEU A 1 103 ? 10.984 0.449 5.035 1 98.19 103 LEU A CA 1
ATOM 800 C C . LEU A 1 103 ? 12.32 0.633 4.324 1 98.19 103 LEU A C 1
ATOM 802 O O . LEU A 1 103 ? 12.547 0.05 3.26 1 98.19 103 LEU A O 1
ATOM 806 N N . GLY A 1 104 ? 13.109 1.524 4.824 1 97.69 104 GLY A N 1
ATOM 807 C CA . GLY A 1 104 ? 14.445 1.689 4.277 1 97.69 104 GLY A CA 1
ATOM 808 C C . GLY A 1 104 ? 14.586 2.924 3.406 1 97.69 104 GLY A C 1
ATOM 809 O O . GLY A 1 104 ? 15.531 3.035 2.625 1 97.69 104 GLY A O 1
ATOM 810 N N . VAL A 1 105 ? 13.617 3.844 3.42 1 97.06 105 VAL A N 1
ATOM 811 C CA . VAL A 1 105 ? 13.781 5.055 2.627 1 97.06 105 VAL A CA 1
ATOM 812 C C . VAL A 1 105 ? 14.688 6.039 3.367 1 97.06 105 VAL A C 1
ATOM 814 O O . VAL A 1 105 ? 14.789 6 4.594 1 97.06 105 VAL A O 1
ATOM 817 N N . ALA A 1 106 ? 15.312 6.961 2.627 1 97.38 106 ALA A N 1
ATOM 818 C CA . ALA A 1 106 ? 16.297 7.879 3.197 1 97.38 106 ALA A CA 1
ATOM 819 C C . ALA A 1 106 ? 15.719 9.289 3.318 1 97.38 106 ALA A C 1
ATOM 821 O O . ALA A 1 106 ? 16.25 10.117 4.062 1 97.38 106 ALA A O 1
ATOM 822 N N . ARG A 1 107 ? 14.711 9.578 2.551 1 97.12 107 ARG A N 1
ATOM 823 C CA . ARG A 1 107 ? 14.109 10.906 2.527 1 97.12 107 ARG A CA 1
ATOM 824 C C . ARG A 1 107 ? 12.586 10.82 2.523 1 97.12 107 ARG A C 1
ATOM 826 O O . ARG A 1 107 ? 12.016 9.906 1.932 1 97.12 107 ARG A O 1
ATOM 833 N N . ILE A 1 108 ? 12.047 11.727 3.188 1 97.88 108 ILE A N 1
ATOM 834 C CA . ILE A 1 108 ? 10.594 11.875 3.178 1 97.88 108 ILE A CA 1
ATOM 835 C C . ILE A 1 108 ? 10.219 13.266 2.668 1 97.88 108 ILE A C 1
ATOM 837 O O . ILE A 1 108 ? 10.758 14.266 3.143 1 97.88 108 ILE A O 1
ATOM 841 N N . PHE A 1 109 ? 9.336 13.25 1.769 1 94.5 109 PHE A N 1
ATOM 842 C CA . PHE A 1 109 ? 8.812 14.453 1.131 1 94.5 109 PHE A CA 1
ATOM 843 C C . PHE A 1 109 ? 7.41 14.766 1.625 1 94.5 109 PHE A C 1
ATOM 845 O O . PHE A 1 109 ? 6.648 13.852 1.965 1 94.5 109 PHE A O 1
ATOM 852 N N . VAL A 1 110 ? 7.086 16.141 1.775 1 94.31 110 VAL A N 1
ATOM 853 C CA . VAL A 1 110 ? 5.711 16.562 2.014 1 94.31 110 VAL A CA 1
ATOM 854 C C . VAL A 1 110 ? 5.41 17.812 1.203 1 94.31 110 VAL A C 1
ATOM 856 O O . VAL A 1 110 ? 6.293 18.641 0.977 1 94.31 110 VAL A O 1
ATOM 859 N N . LEU A 1 111 ? 4.223 17.891 0.641 1 90.12 111 LEU A N 1
ATOM 860 C CA . LEU A 1 111 ? 3.623 19.109 0.117 1 90.12 111 LEU A CA 1
ATOM 861 C C . LEU A 1 111 ? 2.549 19.641 1.063 1 90.12 111 LEU A C 1
ATOM 863 O O . LEU A 1 111 ? 1.489 19.031 1.21 1 90.12 111 LEU A O 1
ATOM 867 N N . THR A 1 112 ? 2.801 20.797 1.675 1 91.56 112 THR A N 1
ATOM 868 C CA . THR A 1 112 ? 1.972 21.125 2.828 1 91.56 112 THR A CA 1
ATOM 869 C C . THR A 1 112 ? 1.809 22.641 2.965 1 91.56 112 THR A C 1
ATOM 871 O O . THR A 1 112 ? 2.619 23.406 2.438 1 91.56 112 THR A O 1
ATOM 874 N N . PHE A 1 113 ? 0.747 23 3.707 1 88.56 113 PHE A N 1
ATOM 875 C CA . PHE A 1 113 ? 0.565 24.359 4.191 1 88.56 113 PHE A CA 1
ATOM 876 C C . PHE A 1 113 ? 1.084 24.5 5.617 1 88.56 113 PHE A C 1
ATOM 878 O O . PHE A 1 113 ? 1.273 25.609 6.102 1 88.56 113 PHE A O 1
ATOM 885 N N . GLU A 1 114 ? 1.291 23.328 6.27 1 93.19 114 GLU A N 1
ATOM 886 C CA . GLU A 1 114 ? 1.649 23.328 7.684 1 93.19 114 GLU A CA 1
ATOM 887 C C . GLU A 1 114 ? 3.162 23.234 7.871 1 93.19 114 GLU A C 1
ATOM 889 O O . GLU A 1 114 ? 3.672 22.281 8.453 1 93.19 114 GLU A O 1
ATOM 894 N N . THR A 1 115 ? 3.867 24.328 7.527 1 96.06 115 THR A N 1
ATOM 895 C CA . THR A 1 115 ? 5.324 24.312 7.484 1 96.06 115 THR A CA 1
ATOM 896 C C . THR A 1 115 ? 5.906 24.281 8.891 1 96.06 115 THR A C 1
ATOM 898 O O . THR A 1 115 ? 6.934 23.641 9.133 1 96.06 115 THR A O 1
ATOM 901 N N . ARG A 1 116 ? 5.273 24.922 9.781 1 96.88 116 ARG A N 1
ATOM 902 C CA . ARG A 1 116 ? 5.77 24.906 11.156 1 96.88 116 ARG A CA 1
ATOM 903 C C . ARG A 1 116 ? 5.605 23.531 11.781 1 96.88 116 ARG A C 1
ATOM 905 O O . ARG A 1 116 ? 6.512 23.031 12.461 1 96.88 116 ARG A O 1
ATOM 912 N N . PHE A 1 117 ? 4.547 22.922 11.578 1 96.81 117 PHE A N 1
ATOM 913 C CA . PHE A 1 117 ? 4.266 21.578 12.086 1 96.81 117 PHE A CA 1
ATOM 914 C C . PHE A 1 117 ? 5.305 20.594 11.586 1 96.81 117 PHE A C 1
ATOM 916 O O . PHE A 1 117 ? 5.957 19.906 12.391 1 96.81 117 PHE A O 1
ATOM 923 N N . PHE A 1 118 ? 5.527 20.547 10.32 1 98.12 118 PHE A N 1
ATOM 924 C CA . PHE A 1 118 ? 6.484 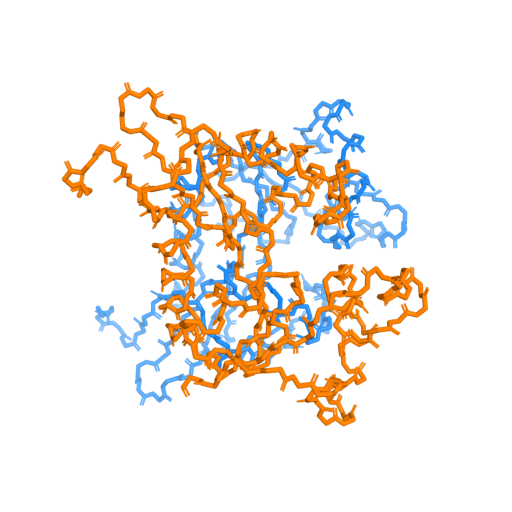19.594 9.758 1 98.12 118 PHE A CA 1
ATOM 925 C C . PHE A 1 118 ? 7.914 20.016 10.078 1 98.12 118 PHE A C 1
ATOM 927 O O . PHE A 1 118 ? 8.789 19.172 10.25 1 98.12 118 PHE A O 1
ATOM 934 N N . GLY A 1 119 ? 8.078 21.312 10.148 1 98.38 119 GLY A N 1
ATOM 935 C CA . GLY A 1 119 ? 9.383 21.797 10.578 1 98.38 119 GLY A CA 1
ATOM 936 C C . GLY A 1 119 ? 9.805 21.266 11.938 1 98.38 119 GLY A C 1
ATOM 937 O O . GLY A 1 119 ? 10.992 21.031 12.18 1 98.38 119 GLY A O 1
ATOM 938 N N . SER A 1 120 ? 8.914 21.094 12.734 1 98 120 SER A N 1
ATOM 939 C CA . SER A 1 120 ? 9.203 20.625 14.078 1 98 120 SER A CA 1
ATOM 940 C C . SER A 1 120 ? 9.734 19.188 14.055 1 98 120 SER A C 1
ATOM 942 O O . SER A 1 120 ? 10.312 18.719 15.039 1 98 120 SER A O 1
ATOM 944 N N . PHE A 1 121 ? 9.617 18.484 12.992 1 98.06 121 PHE A N 1
ATOM 945 C CA . PHE A 1 121 ? 10.148 17.125 12.836 1 98.06 121 PHE A CA 1
ATOM 946 C C . PHE A 1 121 ? 11.5 17.156 12.133 1 98.06 121 PHE A C 1
ATOM 948 O O . PHE A 1 121 ? 12.141 16.125 11.961 1 98.06 121 PHE A O 1
ATOM 955 N N . GLY A 1 122 ? 11.805 18.328 11.656 1 98.44 122 GLY A N 1
ATOM 956 C CA . GLY A 1 122 ? 13.086 18.453 10.969 1 98.44 122 GLY A CA 1
ATOM 957 C C . GLY A 1 122 ? 12.945 18.578 9.461 1 98.44 122 GLY A C 1
ATOM 958 O O . GLY A 1 122 ? 13.945 18.609 8.742 1 98.44 122 GLY A O 1
ATOM 959 N N . PHE A 1 123 ? 11.734 18.688 8.961 1 98.31 123 PHE A N 1
ATOM 960 C CA . PHE A 1 123 ? 11.555 18.953 7.539 1 98.31 123 PHE A CA 1
ATOM 961 C C . PHE A 1 123 ? 12.047 20.359 7.18 1 98.31 123 PHE A C 1
ATOM 963 O O . PHE A 1 123 ? 11.836 21.312 7.938 1 98.31 123 PHE A O 1
ATOM 970 N N . GLU A 1 124 ? 12.586 20.469 5.992 1 97.94 124 GLU A N 1
ATOM 971 C CA . GLU A 1 124 ? 13.055 21.75 5.48 1 97.94 124 GLU A CA 1
ATOM 972 C C . GLU A 1 124 ? 12.445 22.047 4.109 1 97.94 124 GLU A C 1
ATOM 974 O O . GLU A 1 124 ? 12.312 21.156 3.275 1 97.94 124 GLU A O 1
ATOM 979 N N . ALA A 1 125 ? 12.164 23.344 3.91 1 95.62 125 ALA A N 1
ATOM 980 C CA . ALA A 1 125 ? 11.633 23.75 2.611 1 95.62 125 ALA A CA 1
ATOM 981 C C . ALA A 1 125 ? 12.672 23.547 1.51 1 95.62 125 ALA A C 1
ATOM 983 O O . ALA A 1 125 ? 13.859 23.812 1.71 1 95.62 125 ALA A O 1
ATOM 984 N N . ILE A 1 126 ? 12.164 23.047 0.46 1 92.12 126 ILE A N 1
ATOM 985 C CA . ILE A 1 126 ? 13.047 22.844 -0.685 1 92.12 126 ILE A CA 1
ATOM 986 C C . ILE A 1 126 ? 12.43 23.484 -1.926 1 92.12 126 ILE A C 1
ATOM 988 O O . ILE A 1 126 ? 11.234 23.766 -1.957 1 92.12 126 ILE A O 1
ATOM 992 N N . ASP A 1 127 ? 13.43 23.656 -2.914 1 85.06 127 ASP A N 1
ATOM 993 C CA . ASP A 1 127 ? 12.977 24.172 -4.203 1 85.06 127 ASP A CA 1
ATOM 994 C C . ASP A 1 127 ? 12.859 23.047 -5.23 1 85.06 127 ASP A C 1
ATOM 996 O O . ASP A 1 127 ? 13.812 22.297 -5.445 1 85.06 127 ASP A O 1
ATOM 1000 N N . GLY A 1 128 ? 11.773 22.812 -5.805 1 78.31 128 GLY A N 1
ATOM 1001 C CA . GLY A 1 128 ? 11.57 21.812 -6.852 1 78.31 128 GLY A CA 1
ATOM 1002 C C . GLY A 1 128 ? 11.625 20.391 -6.344 1 78.31 128 GLY A C 1
ATOM 1003 O O . GLY A 1 128 ? 11.695 20.156 -5.137 1 78.31 128 GLY A O 1
ATOM 1004 N N . ALA A 1 129 ? 11.594 19.484 -7.281 1 74.75 129 ALA A N 1
ATOM 1005 C CA . ALA A 1 129 ? 11.648 18.062 -6.945 1 74.75 129 ALA A CA 1
ATOM 1006 C C . ALA A 1 129 ? 13.086 17.594 -6.75 1 74.75 129 ALA A C 1
ATOM 1008 O O . ALA A 1 129 ? 13.922 17.75 -7.641 1 74.75 129 ALA A O 1
ATOM 1009 N N . PRO A 1 130 ? 13.383 17.062 -5.602 1 79.62 130 PRO A N 1
ATOM 1010 C CA . PRO A 1 130 ? 14.75 16.656 -5.293 1 79.62 130 PRO A CA 1
ATOM 1011 C C . PRO A 1 130 ? 15.094 15.281 -5.879 1 79.62 130 PRO A C 1
ATOM 1013 O O . PRO A 1 130 ? 15.594 14.406 -5.164 1 79.62 130 PRO A O 1
ATOM 1016 N N . VAL A 1 131 ? 14.781 14.984 -7.16 1 86.69 131 VAL A N 1
ATOM 1017 C CA . VAL A 1 131 ? 15.078 13.688 -7.75 1 86.69 131 VAL A CA 1
ATOM 1018 C C . VAL A 1 131 ? 15.883 13.867 -9.031 1 86.69 131 VAL A C 1
ATOM 1020 O O . VAL A 1 131 ? 15.648 14.812 -9.789 1 86.69 131 VAL A O 1
ATOM 1023 N N . PRO A 1 132 ? 16.922 13.039 -9.25 1 88.31 132 PRO A N 1
ATOM 1024 C CA . PRO A 1 132 ? 17.641 13.078 -10.523 1 88.31 132 PRO A CA 1
ATOM 1025 C C . PRO A 1 132 ? 16.75 12.727 -11.711 1 88.31 132 PRO A C 1
ATOM 1027 O O . PRO A 1 132 ? 15.688 12.117 -11.539 1 88.31 132 PRO A O 1
ATOM 1030 N N . GLN A 1 133 ? 17.219 13.102 -12.844 1 87.44 133 GLN A N 1
ATOM 1031 C CA . GLN A 1 133 ? 16.422 13 -14.062 1 87.44 133 GLN A CA 1
ATOM 1032 C C . GLN A 1 133 ? 15.992 11.562 -14.32 1 87.44 133 GLN A C 1
ATOM 1034 O O . GLN A 1 133 ? 14.836 11.312 -14.664 1 87.44 133 GLN A O 1
ATOM 1039 N N . PRO A 1 134 ? 16.875 10.578 -14.164 1 87.75 134 PRO A N 1
ATOM 1040 C CA . PRO A 1 134 ? 16.438 9.203 -14.414 1 87.75 134 PRO A CA 1
ATOM 1041 C C . PRO A 1 134 ? 15.281 8.781 -13.492 1 87.75 134 PRO A C 1
ATOM 1043 O O . PRO A 1 134 ? 14.359 8.094 -13.93 1 87.75 134 PRO A O 1
ATOM 1046 N N . VAL A 1 135 ? 15.391 9.148 -12.289 1 87.06 135 VAL A N 1
ATOM 1047 C CA . VAL A 1 135 ? 14.32 8.844 -11.344 1 87.06 135 VAL A CA 1
ATOM 1048 C C . VAL A 1 135 ? 13.055 9.609 -11.719 1 87.06 135 VAL A C 1
ATOM 1050 O O . VAL A 1 135 ? 11.953 9.062 -11.664 1 87.06 135 VAL A O 1
ATOM 1053 N N . TYR A 1 136 ? 13.266 10.836 -12.125 1 86.69 136 TYR A N 1
ATOM 1054 C CA . TYR A 1 136 ? 12.148 11.664 -12.578 1 86.69 136 TYR A CA 1
ATOM 1055 C C . TYR A 1 136 ? 11.367 10.961 -13.688 1 86.69 136 TYR A C 1
ATOM 1057 O O . TYR A 1 136 ? 10.133 10.898 -13.641 1 86.69 136 TYR A O 1
ATOM 1065 N N . GLU A 1 137 ? 12.039 10.414 -14.531 1 87.25 137 GLU A N 1
ATOM 1066 C CA . GLU A 1 137 ? 11.414 9.75 -15.672 1 87.25 137 GLU A CA 1
ATOM 1067 C C . GLU A 1 137 ? 10.633 8.516 -15.227 1 87.25 137 GLU A C 1
ATOM 1069 O O . GLU A 1 137 ? 9.578 8.211 -15.789 1 87.25 137 GLU A O 1
ATOM 1074 N N . GLN A 1 138 ? 11.125 7.867 -14.305 1 86.56 138 GLN A N 1
ATOM 1075 C CA . GLN A 1 138 ? 10.406 6.715 -13.773 1 86.56 138 GLN A CA 1
ATOM 1076 C C . GLN A 1 138 ? 9.125 7.141 -13.07 1 86.56 138 GLN A C 1
ATOM 1078 O O . GLN A 1 138 ? 8.078 6.516 -13.242 1 86.56 138 GLN A O 1
ATOM 1083 N N . LEU A 1 139 ? 9.227 8.211 -12.305 1 87.44 139 LEU A N 1
ATOM 1084 C CA . LEU A 1 139 ? 8.086 8.695 -11.539 1 87.44 139 LEU A CA 1
ATOM 1085 C C . LEU A 1 139 ? 6.977 9.18 -12.461 1 87.44 139 LEU A C 1
ATOM 1087 O O . LEU A 1 139 ? 5.797 9.125 -12.109 1 87.44 139 LEU A O 1
ATOM 1091 N N . LEU A 1 140 ? 7.336 9.578 -13.664 1 85.12 140 LEU A N 1
ATOM 1092 C CA . LEU A 1 140 ? 6.355 10.023 -14.648 1 85.12 140 LEU A CA 1
ATOM 1093 C C . LEU A 1 140 ? 5.434 8.875 -15.047 1 85.12 140 LEU A C 1
ATOM 1095 O O . LEU A 1 140 ? 4.328 9.109 -15.547 1 85.12 140 LEU A O 1
ATOM 1099 N N . ARG A 1 141 ? 5.867 7.707 -14.773 1 84 141 ARG A N 1
ATOM 1100 C CA . ARG A 1 141 ? 5.086 6.539 -15.172 1 84 141 ARG A CA 1
ATOM 1101 C C . ARG A 1 141 ? 4.078 6.168 -14.086 1 84 141 ARG A C 1
ATOM 1103 O O . ARG A 1 141 ? 3.277 5.246 -14.266 1 84 141 ARG A O 1
ATOM 1110 N N . SER A 1 142 ? 4.148 6.832 -13.062 1 87.38 142 SER A N 1
ATOM 1111 C CA . SER A 1 142 ? 3.248 6.555 -11.953 1 87.38 142 SER A CA 1
ATOM 1112 C C . SER A 1 142 ? 1.851 7.102 -12.219 1 87.38 142 SER A C 1
ATOM 1114 O O . SER A 1 142 ? 1.701 8.188 -12.781 1 87.38 142 SER A O 1
ATOM 1116 N N . TYR A 1 143 ? 0.805 6.367 -11.734 1 81.88 143 TYR A N 1
ATOM 1117 C CA . TYR A 1 143 ? -0.57 6.848 -11.812 1 81.88 143 TYR A CA 1
ATOM 1118 C C . TYR A 1 143 ? -1.007 7.465 -10.484 1 81.88 143 TYR A C 1
ATOM 1120 O O . TYR A 1 143 ? -2.168 7.848 -10.328 1 81.88 143 TYR A O 1
ATOM 1128 N N . ASP A 1 144 ? -0.116 7.512 -9.633 1 86.12 144 ASP A N 1
ATOM 1129 C CA . ASP A 1 144 ? -0.41 8.07 -8.32 1 86.12 144 ASP A CA 1
ATOM 1130 C C . ASP A 1 144 ? -0.516 9.594 -8.375 1 86.12 144 ASP A C 1
ATOM 1132 O O . ASP A 1 144 ? 0.402 10.266 -8.852 1 86.12 144 ASP A O 1
ATOM 1136 N N . GLU A 1 145 ? -1.57 10.133 -7.797 1 79.25 145 GLU A N 1
ATOM 1137 C CA . GLU A 1 145 ? -1.824 11.57 -7.859 1 79.25 145 GLU A CA 1
ATOM 1138 C C . GLU A 1 145 ? -0.82 12.352 -7.012 1 79.25 145 GLU A C 1
ATOM 1140 O O . GLU A 1 145 ? -0.443 13.469 -7.359 1 79.25 145 GLU A O 1
ATOM 1145 N N . GLY A 1 146 ? -0.447 11.82 -5.953 1 79.31 146 GLY A N 1
ATOM 1146 C CA . GLY A 1 146 ? 0.57 12.461 -5.141 1 79.31 146 GLY A CA 1
ATOM 1147 C C . GLY A 1 146 ? 1.906 12.594 -5.848 1 79.31 146 GLY A C 1
ATOM 1148 O O . GLY A 1 146 ? 2.584 13.617 -5.719 1 79.31 146 GLY A O 1
ATOM 1149 N N . VAL A 1 147 ? 2.264 11.602 -6.598 1 84.38 147 VAL A N 1
ATOM 1150 C CA . VAL A 1 147 ? 3.496 11.641 -7.375 1 84.38 147 VAL A CA 1
ATOM 1151 C C . VAL A 1 147 ? 3.396 12.734 -8.445 1 84.38 147 VAL A C 1
ATOM 1153 O O . VAL A 1 147 ? 4.363 13.453 -8.688 1 84.38 147 VAL A O 1
ATOM 1156 N N . ALA A 1 148 ? 2.234 12.844 -9.023 1 80.12 148 ALA A N 1
ATOM 1157 C CA . ALA A 1 148 ? 2.027 13.883 -10.031 1 80.12 148 ALA A CA 1
ATOM 1158 C C . ALA A 1 148 ? 2.188 15.273 -9.422 1 80.12 148 ALA A C 1
ATOM 1160 O O . ALA A 1 148 ? 2.785 16.156 -10.031 1 80.12 148 ALA A O 1
ATOM 1161 N N . GLU A 1 149 ? 1.684 15.422 -8.266 1 78.88 149 GLU A N 1
ATOM 1162 C CA . GLU A 1 149 ? 1.842 16.688 -7.562 1 78.88 149 GLU A CA 1
ATOM 1163 C C . GLU A 1 149 ? 3.307 16.953 -7.234 1 78.88 149 GLU A C 1
ATOM 1165 O O . GLU A 1 149 ? 3.787 18.078 -7.387 1 78.88 149 GLU A O 1
ATOM 1170 N N . PHE A 1 150 ? 3.936 15.938 -6.828 1 79.12 150 PHE A N 1
ATOM 1171 C CA . PHE A 1 150 ? 5.355 16.016 -6.508 1 79.12 150 PHE A CA 1
ATOM 1172 C C . PHE A 1 150 ? 6.16 16.484 -7.711 1 79.12 150 PHE A C 1
ATOM 1174 O O . PHE A 1 150 ? 7.07 17.312 -7.57 1 79.12 150 PHE A O 1
ATOM 1181 N N . LEU A 1 151 ? 5.73 16.078 -8.852 1 77.94 151 LEU A N 1
ATOM 1182 C CA . LEU A 1 151 ? 6.453 16.406 -10.078 1 77.94 151 LEU A CA 1
ATOM 1183 C C . LEU A 1 151 ? 5.926 17.703 -10.695 1 77.94 151 LEU A C 1
ATOM 1185 O O . LEU A 1 151 ? 6.438 18.156 -11.719 1 77.94 151 LEU A O 1
ATOM 1189 N N . ASP A 1 152 ? 4.949 18.25 -10.102 1 75.62 152 ASP A N 1
ATOM 1190 C CA . ASP A 1 152 ? 4.324 19.484 -10.602 1 75.62 152 ASP A CA 1
ATOM 1191 C C . ASP A 1 152 ? 3.838 19.312 -12.031 1 75.62 152 ASP A C 1
ATOM 1193 O O . ASP A 1 152 ? 4.145 20.125 -12.906 1 75.62 152 ASP A O 1
ATOM 1197 N N . LEU A 1 153 ? 3.203 18.266 -12.266 1 69.69 153 LEU A N 1
ATOM 1198 C CA . LEU A 1 153 ? 2.727 17.984 -13.617 1 69.69 153 LEU A CA 1
ATOM 1199 C C . LEU A 1 153 ? 1.453 18.766 -13.922 1 69.69 153 LEU A C 1
ATOM 1201 O O . LEU A 1 153 ? 0.638 19 -13.023 1 69.69 153 LEU A O 1
ATOM 1205 N N . GLU A 1 154 ? 1.39 19.172 -15.086 1 60 154 GLU A N 1
ATOM 1206 C CA . GLU A 1 154 ? 0.28 20 -15.555 1 60 154 GLU A CA 1
ATOM 1207 C C . GLU A 1 154 ? -1.061 19.297 -15.312 1 60 154 GLU A C 1
ATOM 1209 O O . GLU A 1 154 ? -2.07 19.969 -15.07 1 60 154 GLU A O 1
ATOM 1214 N N . ARG A 1 155 ? -0.989 18.047 -15.516 1 55.84 155 ARG A N 1
ATOM 1215 C CA . ARG A 1 155 ? -2.26 17.344 -15.367 1 55.84 155 ARG A CA 1
ATOM 1216 C C . ARG A 1 155 ? -2.787 17.469 -13.945 1 55.84 155 ARG A C 1
ATOM 1218 O O . ARG A 1 155 ? -3.955 17.172 -13.68 1 55.84 155 ARG A O 1
ATOM 1225 N N . VAL A 1 156 ? -1.877 17.766 -13.125 1 56.16 156 VAL A N 1
ATOM 1226 C CA . VAL A 1 156 ? -2.299 18.062 -11.758 1 56.16 156 VAL A CA 1
ATOM 1227 C C . VAL A 1 156 ? -2.227 19.562 -11.516 1 56.16 156 VAL A C 1
ATOM 1229 O O . VAL A 1 156 ? -1.362 20.25 -12.062 1 56.16 156 VAL A O 1
ATOM 1232 N N . LYS A 1 157 ? -3.381 20.047 -11.094 1 53.41 157 LYS A N 1
ATOM 1233 C CA . LYS A 1 157 ? -3.439 21.484 -10.836 1 53.41 157 LYS A CA 1
ATOM 1234 C C . LYS A 1 157 ? -2.131 22 -10.234 1 53.41 157 LYS A C 1
ATOM 1236 O O . LYS A 1 157 ? -1.608 21.406 -9.289 1 53.41 157 LYS A O 1
ATOM 1241 N N . PRO A 1 158 ? -1.47 22.781 -11.133 1 52.06 158 PRO A N 1
ATOM 1242 C CA . PRO A 1 158 ? -0.267 23.406 -10.57 1 52.06 158 PRO A CA 1
ATOM 1243 C C . PRO A 1 158 ? -0.454 23.859 -9.133 1 52.06 158 PRO A C 1
ATOM 1245 O O . PRO A 1 158 ? -1.576 24.156 -8.711 1 52.06 158 PRO A O 1
ATOM 1248 N N . ASN A 1 159 ? 0.566 23.5 -8.305 1 53.62 159 ASN A N 1
ATOM 1249 C CA . ASN A 1 159 ? 0.476 23.984 -6.934 1 53.62 159 ASN A CA 1
ATOM 1250 C C . ASN A 1 159 ? 0.192 25.469 -6.883 1 53.62 159 ASN A C 1
ATOM 1252 O O . ASN A 1 159 ? 1.118 26.281 -6.812 1 53.62 159 ASN A O 1
ATOM 1256 N N . THR A 1 160 ? -0.889 25.828 -7.43 1 55.53 160 THR A N 1
ATOM 1257 C CA . THR A 1 160 ? -1.282 27.234 -7.41 1 55.53 160 THR A CA 1
ATOM 1258 C C . THR A 1 160 ? -1.804 27.625 -6.031 1 55.53 160 THR A C 1
ATOM 1260 O O . THR A 1 160 ? -2.096 28.797 -5.785 1 55.53 160 THR A O 1
ATOM 1263 N N . LEU A 1 161 ? -1.766 26.703 -5.203 1 63.56 161 LEU A N 1
ATOM 1264 C CA . LEU A 1 161 ? -2.484 26.984 -3.965 1 63.56 161 LEU A CA 1
ATOM 1265 C C . LEU A 1 161 ? -1.532 27.5 -2.893 1 63.56 161 LEU A C 1
ATOM 1267 O O . LEU A 1 161 ? -1.972 27.953 -1.832 1 63.56 161 LEU A O 1
ATOM 1271 N N . GLY A 1 162 ? -0.209 27.5 -3.271 1 74.19 162 GLY A N 1
ATOM 1272 C CA . GLY A 1 162 ? 0.698 28.094 -2.305 1 74.19 162 GLY A CA 1
ATOM 1273 C C . GLY A 1 162 ? 1.227 27.109 -1.287 1 74.19 162 GLY A C 1
ATOM 1274 O O . GLY A 1 162 ? 1.662 27.484 -0.201 1 74.19 162 GLY A O 1
ATOM 1275 N N . ASN A 1 163 ? 1.105 25.844 -1.554 1 83.19 163 ASN A N 1
ATOM 1276 C CA . ASN A 1 163 ? 1.707 24.891 -0.623 1 83.19 163 ASN A CA 1
ATOM 1277 C C . ASN A 1 163 ? 3.221 24.812 -0.806 1 83.19 163 ASN A C 1
ATOM 1279 O O . ASN A 1 163 ? 3.76 25.328 -1.79 1 83.19 163 ASN A O 1
ATOM 1283 N N . THR A 1 164 ? 3.865 24.406 0.228 1 89.81 164 THR A N 1
ATOM 1284 C CA . THR A 1 164 ? 5.32 24.375 0.286 1 89.81 164 THR A CA 1
ATOM 1285 C C . THR A 1 164 ? 5.82 22.922 0.21 1 89.81 164 THR A C 1
ATOM 1287 O O . THR A 1 164 ? 5.258 22.031 0.848 1 89.81 164 THR A O 1
ATOM 129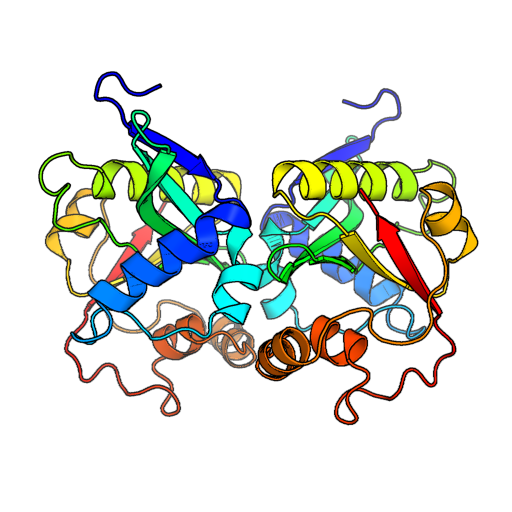0 N N . ARG A 1 165 ? 6.848 22.766 -0.565 1 91.12 165 ARG A N 1
ATOM 1291 C CA . ARG A 1 165 ? 7.543 21.484 -0.592 1 91.12 165 ARG A CA 1
ATOM 1292 C C . ARG A 1 165 ? 8.594 21.406 0.513 1 91.12 165 ARG A C 1
ATOM 1294 O O . ARG A 1 165 ? 9.43 22.297 0.643 1 91.12 165 ARG A O 1
ATOM 1301 N N . MET A 1 166 ? 8.461 20.344 1.292 1 95.12 166 MET A N 1
ATOM 1302 C CA . MET A 1 166 ? 9.461 20.156 2.342 1 95.12 166 MET A CA 1
ATOM 1303 C C . MET A 1 166 ? 10.039 18.734 2.299 1 95.12 166 MET A C 1
ATOM 1305 O O . MET A 1 166 ? 9.398 17.812 1.794 1 95.12 166 MET A O 1
ATOM 1309 N N . LEU A 1 167 ? 11.273 18.609 2.775 1 96.25 167 LEU A N 1
ATOM 1310 C CA . LEU A 1 167 ? 11.992 17.344 2.748 1 96.25 167 LEU A CA 1
ATOM 1311 C C . LEU A 1 167 ? 12.633 17.047 4.098 1 96.25 167 LEU A C 1
ATOM 1313 O O . LEU A 1 167 ? 13.211 17.953 4.719 1 96.25 167 LEU A O 1
ATOM 1317 N N . LEU A 1 168 ? 12.492 15.875 4.547 1 98.06 168 LEU A N 1
ATOM 1318 C CA . LEU A 1 168 ? 13.195 15.359 5.719 1 98.06 168 LEU A CA 1
ATOM 1319 C C . LEU A 1 168 ? 14.219 14.305 5.316 1 98.06 168 LEU A C 1
ATOM 1321 O O . LEU A 1 168 ? 13.891 13.367 4.582 1 98.06 168 LEU A O 1
ATOM 1325 N N . ARG A 1 169 ? 15.414 14.438 5.734 1 97.06 169 ARG A N 1
ATOM 1326 C CA . ARG A 1 169 ? 16.438 13.406 5.566 1 97.06 169 ARG A CA 1
ATOM 1327 C C . ARG A 1 169 ? 16.531 12.531 6.812 1 97.06 169 ARG A C 1
ATOM 1329 O O . ARG A 1 169 ? 16.703 13.039 7.922 1 97.06 169 ARG A O 1
ATOM 1336 N N . LEU A 1 170 ? 16.438 11.32 6.605 1 97 170 LEU A N 1
ATOM 1337 C CA . LEU A 1 170 ? 16.438 10.391 7.727 1 97 170 LEU A CA 1
ATOM 1338 C C . LEU A 1 170 ? 17.844 9.945 8.07 1 97 170 LEU A C 1
ATOM 1340 O O . LEU A 1 170 ? 18.719 9.898 7.195 1 97 170 LEU A O 1
ATOM 1344 N N . MET B 1 1 ? 13.242 -17.375 12.648 1 43.81 1 MET B N 1
ATOM 1345 C CA . MET B 1 1 ? 14.172 -17.719 11.57 1 43.81 1 MET B CA 1
ATOM 1346 C C . MET B 1 1 ? 13.977 -19.172 11.125 1 43.81 1 MET B C 1
ATOM 1348 O O . MET B 1 1 ? 13.906 -20.078 11.953 1 43.81 1 MET B O 1
ATOM 1352 N N . SER B 1 2 ? 13.312 -19.281 10.008 1 58.22 2 SER B N 1
ATOM 1353 C CA . SER B 1 2 ? 13 -20.672 9.742 1 58.22 2 SER B CA 1
ATOM 1354 C C . SER B 1 2 ? 14.258 -21.531 9.703 1 58.22 2 SER B C 1
ATOM 1356 O O . SER B 1 2 ? 15.344 -21.031 9.391 1 58.22 2 SER B O 1
ATOM 1358 N N . ALA B 1 3 ? 14.188 -22.688 10.273 1 65.44 3 ALA B N 1
ATOM 1359 C CA . ALA B 1 3 ? 15.156 -23.75 10.453 1 65.44 3 ALA B CA 1
ATOM 1360 C C . ALA B 1 3 ? 15.812 -24.125 9.125 1 65.44 3 ALA B C 1
ATOM 1362 O O . ALA B 1 3 ? 16.938 -24.625 9.102 1 65.44 3 ALA B O 1
ATOM 1363 N N . ASP B 1 4 ? 15.273 -23.656 8.008 1 81.75 4 ASP B N 1
ATOM 1364 C CA . ASP B 1 4 ? 15.781 -24.172 6.746 1 81.75 4 ASP B CA 1
ATOM 1365 C C . ASP B 1 4 ? 16.578 -23.109 6 1 81.75 4 ASP B C 1
ATOM 1367 O O . ASP B 1 4 ? 16.922 -23.297 4.828 1 81.75 4 ASP B O 1
ATOM 1371 N N . GLY B 1 5 ? 16.906 -21.906 6.691 1 93.38 5 GLY B N 1
ATOM 1372 C CA . GLY B 1 5 ? 17.797 -20.906 6.117 1 93.38 5 GLY B CA 1
ATOM 1373 C C . GLY B 1 5 ? 17.047 -19.812 5.363 1 93.38 5 GLY B C 1
ATOM 1374 O O . GLY B 1 5 ? 17.656 -19.031 4.641 1 93.38 5 GLY B O 1
ATOM 1375 N N . TYR B 1 6 ? 15.727 -19.828 5.469 1 96.44 6 TYR B N 1
ATOM 1376 C CA . TYR B 1 6 ? 14.93 -18.812 4.797 1 96.44 6 TYR B CA 1
ATOM 1377 C C . TYR B 1 6 ? 13.992 -18.109 5.781 1 96.44 6 TYR B C 1
ATOM 1379 O O . TYR B 1 6 ? 13.516 -18.734 6.738 1 96.44 6 TYR B O 1
ATOM 1387 N N . VAL B 1 7 ? 13.773 -16.828 5.562 1 97 7 VAL B N 1
ATOM 1388 C CA . VAL B 1 7 ? 12.836 -16.062 6.379 1 97 7 VAL B CA 1
ATOM 1389 C C . VAL B 1 7 ? 11.828 -15.352 5.48 1 97 7 VAL B C 1
ATOM 1391 O O . VAL B 1 7 ? 12.195 -14.789 4.449 1 97 7 VAL B O 1
ATOM 1394 N N . VAL B 1 8 ? 10.531 -15.469 5.84 1 98.12 8 VAL B N 1
ATOM 1395 C CA . VAL B 1 8 ? 9.5 -14.688 5.168 1 98.12 8 VAL B CA 1
ATOM 1396 C C . VAL B 1 8 ? 9.18 -13.438 5.988 1 98.12 8 VAL B C 1
ATOM 1398 O O . VAL B 1 8 ? 8.891 -13.531 7.184 1 98.12 8 VAL B O 1
ATOM 1401 N N . ARG B 1 9 ? 9.281 -12.289 5.355 1 98.25 9 ARG B N 1
ATOM 1402 C CA . ARG B 1 9 ? 9.086 -11.023 6.047 1 98.25 9 ARG B CA 1
ATOM 1403 C C . ARG B 1 9 ? 8.469 -9.984 5.121 1 98.25 9 ARG B C 1
ATOM 1405 O O . ARG B 1 9 ? 8.367 -10.203 3.914 1 98.25 9 ARG B O 1
ATOM 1412 N N . ARG B 1 10 ? 8.055 -8.883 5.738 1 98.44 10 ARG B N 1
ATOM 1413 C CA . ARG B 1 10 ? 7.609 -7.746 4.934 1 98.44 10 ARG B CA 1
ATOM 1414 C C . ARG B 1 10 ? 8.742 -7.223 4.055 1 98.44 10 ARG B C 1
ATOM 1416 O O . ARG B 1 10 ? 9.906 -7.227 4.465 1 98.44 10 ARG B O 1
ATOM 1423 N N . ALA B 1 11 ? 8.383 -6.754 2.92 1 98.81 11 ALA B N 1
ATOM 1424 C CA . ALA B 1 11 ? 9.375 -6.203 1.996 1 98.81 11 ALA B CA 1
ATOM 1425 C C . ALA B 1 11 ? 9.789 -4.793 2.414 1 98.81 11 ALA B C 1
ATOM 1427 O O . ALA B 1 11 ? 9.031 -4.086 3.08 1 98.81 11 ALA B O 1
ATOM 1428 N N . ARG B 1 12 ? 10.977 -4.469 2.059 1 98.56 12 ARG B N 1
ATOM 1429 C CA . ARG B 1 12 ? 11.539 -3.125 2.133 1 98.56 12 ARG B CA 1
ATOM 1430 C C . ARG B 1 12 ? 11.938 -2.619 0.75 1 98.56 12 ARG B C 1
ATOM 1432 O O . ARG B 1 12 ? 11.906 -3.377 -0.224 1 98.56 12 ARG B O 1
ATOM 1439 N N . THR B 1 13 ? 12.25 -1.308 0.721 1 98.56 13 THR B N 1
ATOM 1440 C CA . THR B 1 13 ? 12.555 -0.741 -0.589 1 98.56 13 THR B CA 1
ATOM 1441 C C . THR B 1 13 ? 13.781 -1.412 -1.197 1 98.56 13 THR B C 1
ATOM 1443 O O . THR B 1 13 ? 13.867 -1.576 -2.416 1 98.56 13 THR B O 1
ATOM 1446 N N . GLY B 1 14 ? 14.68 -1.867 -0.375 1 98.12 14 GLY B N 1
ATOM 1447 C CA . GLY B 1 14 ? 15.867 -2.545 -0.857 1 98.12 14 GLY B CA 1
ATOM 1448 C C . GLY B 1 14 ? 15.578 -3.891 -1.492 1 98.12 14 GLY B C 1
ATOM 1449 O O . GLY B 1 14 ? 16.438 -4.461 -2.174 1 98.12 14 GLY B O 1
ATOM 1450 N N . ASP B 1 15 ? 14.469 -4.402 -1.346 1 98.69 15 ASP B N 1
ATOM 1451 C CA . ASP B 1 15 ? 14.094 -5.715 -1.86 1 98.69 15 ASP B CA 1
ATOM 1452 C C . ASP B 1 15 ? 13.531 -5.609 -3.277 1 98.69 15 ASP B C 1
ATOM 1454 O O . ASP B 1 15 ? 13.367 -6.621 -3.961 1 98.69 15 ASP B O 1
ATOM 1458 N N . VAL B 1 16 ? 13.203 -4.422 -3.758 1 98.31 16 VAL B N 1
ATOM 1459 C CA . VAL B 1 16 ? 12.422 -4.23 -4.973 1 98.31 16 VAL B CA 1
ATOM 1460 C C . VAL B 1 16 ? 13.211 -4.734 -6.18 1 98.31 16 VAL B C 1
ATOM 1462 O O . VAL B 1 16 ? 12.633 -5.297 -7.117 1 98.31 16 VAL B O 1
ATOM 1465 N N . ARG B 1 17 ? 14.492 -4.543 -6.172 1 97.25 17 ARG B N 1
ATOM 1466 C CA . ARG B 1 17 ? 15.289 -5.074 -7.27 1 97.25 17 ARG B CA 1
ATOM 1467 C C . ARG B 1 17 ? 15.172 -6.594 -7.344 1 97.25 17 ARG B C 1
ATOM 1469 O O . ARG B 1 17 ? 15.094 -7.164 -8.438 1 97.25 17 ARG B O 1
ATOM 1476 N N . GLY B 1 18 ? 15.227 -7.223 -6.195 1 97.81 18 GLY B N 1
ATOM 1477 C CA . GLY B 1 18 ? 15.023 -8.664 -6.148 1 97.81 18 GLY B CA 1
ATOM 1478 C C . GLY B 1 18 ? 13.641 -9.086 -6.602 1 97.81 18 GLY B C 1
ATOM 1479 O O . GLY B 1 18 ? 13.492 -10.062 -7.336 1 97.81 18 GLY B O 1
ATOM 1480 N N . ILE B 1 19 ? 12.648 -8.375 -6.203 1 98 19 ILE B N 1
ATOM 1481 C CA . ILE B 1 19 ? 11.273 -8.633 -6.637 1 98 19 ILE B CA 1
ATOM 1482 C C . ILE B 1 19 ? 11.18 -8.492 -8.156 1 98 19 ILE B C 1
ATOM 1484 O O . ILE B 1 19 ? 10.578 -9.344 -8.82 1 98 19 ILE B O 1
ATOM 1488 N N . ARG B 1 20 ? 11.758 -7.461 -8.664 1 96.44 20 ARG B N 1
ATOM 1489 C CA . ARG B 1 20 ? 11.742 -7.23 -10.109 1 96.44 20 ARG B CA 1
ATOM 1490 C C . ARG B 1 20 ? 12.367 -8.398 -10.859 1 96.44 20 ARG B C 1
ATOM 1492 O O . ARG B 1 20 ? 11.828 -8.859 -11.867 1 96.44 20 ARG B O 1
ATOM 1499 N N . ARG B 1 21 ? 13.477 -8.828 -10.375 1 95.38 21 ARG B N 1
ATOM 1500 C CA . ARG B 1 21 ? 14.141 -9.969 -11 1 95.38 21 ARG B CA 1
ATOM 1501 C C . ARG B 1 21 ? 13.219 -11.188 -11.039 1 95.38 21 ARG B C 1
ATOM 1503 O O . ARG B 1 21 ? 13.141 -11.883 -12.055 1 95.38 21 ARG B O 1
ATOM 1510 N N . LEU B 1 22 ? 12.586 -11.453 -9.984 1 95.25 22 LEU B N 1
ATOM 1511 C CA . LEU B 1 22 ? 11.664 -12.586 -9.906 1 95.25 22 LEU B CA 1
ATOM 1512 C C . LEU B 1 22 ? 10.516 -12.422 -10.898 1 95.25 22 LEU B C 1
ATOM 1514 O O . LEU B 1 22 ? 10.172 -13.359 -11.617 1 95.25 22 LEU B O 1
ATOM 1518 N N . VAL B 1 23 ? 9.93 -11.234 -10.953 1 93.56 23 VAL B N 1
ATOM 1519 C CA . VAL B 1 23 ? 8.812 -10.953 -11.852 1 93.56 23 VAL B CA 1
ATOM 1520 C C . VAL B 1 23 ? 9.25 -11.133 -13.297 1 93.56 23 VAL B C 1
ATOM 1522 O O . VAL B 1 23 ? 8.547 -11.758 -14.094 1 93.56 23 VAL B O 1
ATOM 1525 N N . ASP B 1 24 ? 10.422 -10.656 -13.602 1 92.69 24 ASP B N 1
ATOM 1526 C CA . ASP B 1 24 ? 10.945 -10.727 -14.969 1 92.69 24 ASP B CA 1
ATOM 1527 C C . ASP B 1 24 ? 11.172 -12.172 -15.391 1 92.69 24 ASP B C 1
ATOM 1529 O O . ASP B 1 24 ? 11.031 -12.516 -16.562 1 92.69 24 ASP B O 1
ATOM 1533 N N . THR B 1 25 ? 11.516 -12.938 -14.453 1 90.75 25 THR B N 1
ATOM 1534 C CA . THR B 1 25 ? 11.742 -14.352 -14.734 1 90.75 25 THR B CA 1
ATOM 1535 C C . THR B 1 25 ? 10.469 -15.016 -15.242 1 90.75 25 THR B C 1
ATOM 1537 O O . THR B 1 25 ? 10.523 -15.938 -16.062 1 90.75 25 THR B O 1
ATOM 1540 N N . TYR B 1 26 ? 9.266 -14.508 -14.867 1 86.12 26 TYR B N 1
ATOM 1541 C CA . TYR B 1 26 ? 8.016 -15.203 -15.172 1 86.12 26 TYR B CA 1
ATOM 1542 C C . TYR B 1 26 ? 7.168 -14.391 -16.141 1 86.12 26 TYR B C 1
ATOM 1544 O O . TYR B 1 26 ? 6.094 -14.828 -16.562 1 86.12 26 TYR B O 1
ATOM 1552 N N . THR B 1 27 ? 7.523 -13.141 -16.453 1 79.31 27 THR B N 1
ATOM 1553 C CA . THR B 1 27 ? 6.73 -12.289 -17.344 1 79.31 27 THR B CA 1
ATOM 1554 C C . THR B 1 27 ? 6.812 -12.781 -18.781 1 79.31 27 THR B C 1
ATOM 1556 O O . THR B 1 27 ? 5.848 -12.664 -19.531 1 79.31 27 THR B O 1
ATOM 1559 N N . ASP B 1 28 ? 7.926 -13.273 -19.094 1 69.81 28 ASP B N 1
ATOM 1560 C CA . ASP B 1 28 ? 8.078 -13.75 -20.469 1 69.81 28 ASP B CA 1
ATOM 1561 C C . ASP B 1 28 ? 7.086 -14.867 -20.766 1 69.81 28 ASP B C 1
ATOM 1563 O O . ASP B 1 28 ? 6.602 -14.977 -21.906 1 69.81 28 ASP B O 1
ATOM 1567 N N . ASP B 1 29 ? 6.684 -15.398 -19.812 1 64.56 29 ASP B N 1
ATOM 1568 C CA . ASP B 1 29 ? 5.727 -16.484 -20.047 1 64.56 29 ASP B CA 1
ATOM 1569 C C . ASP B 1 29 ? 4.309 -16.047 -19.703 1 64.56 29 ASP B C 1
ATOM 1571 O O . ASP B 1 29 ? 3.414 -16.875 -19.531 1 64.56 29 ASP B O 1
ATOM 1575 N N . ARG B 1 30 ? 4.086 -14.805 -19.547 1 64.69 30 ARG B N 1
ATOM 1576 C CA . ARG B 1 30 ? 2.807 -14.125 -19.344 1 64.69 30 ARG B CA 1
ATOM 1577 C C . ARG B 1 30 ? 2.107 -14.617 -18.094 1 64.69 30 ARG B C 1
ATOM 1579 O O . ARG B 1 30 ? 0.877 -14.609 -18.016 1 64.69 30 ARG B O 1
ATOM 1586 N N . ARG B 1 31 ? 2.893 -15.188 -17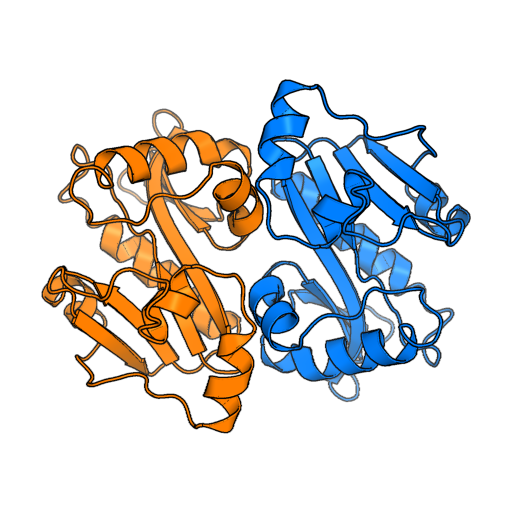.25 1 69.5 31 ARG B N 1
ATOM 1587 C CA . ARG B 1 31 ? 2.301 -15.648 -16 1 69.5 31 ARG B CA 1
ATOM 1588 C C . ARG B 1 31 ? 2.053 -14.492 -15.047 1 69.5 31 ARG B C 1
ATOM 1590 O O . ARG B 1 31 ? 1.13 -14.531 -14.234 1 69.5 31 ARG B O 1
ATOM 1597 N N . LEU B 1 32 ? 2.951 -13.594 -15.234 1 73.94 32 LEU B N 1
ATOM 1598 C CA . LEU B 1 32 ? 2.809 -12.398 -14.414 1 73.94 32 LEU B CA 1
ATOM 1599 C C . LEU B 1 32 ? 2.701 -11.148 -15.289 1 73.94 32 LEU B C 1
ATOM 1601 O O . LEU B 1 32 ? 3.24 -11.117 -16.391 1 73.94 32 LEU B O 1
ATOM 1605 N N . LEU B 1 33 ? 1.919 -10.188 -14.797 1 72.06 33 LEU B N 1
ATOM 1606 C CA . LEU B 1 33 ? 1.832 -8.898 -15.469 1 72.06 33 LEU B CA 1
ATOM 1607 C C . LEU B 1 33 ? 3.135 -8.117 -15.32 1 72.06 33 LEU B C 1
ATOM 1609 O O . LEU B 1 33 ? 3.762 -8.141 -14.258 1 72.06 33 LEU B O 1
ATOM 1613 N N . SER B 1 34 ? 3.5 -7.59 -16.422 1 74.69 34 SER B N 1
ATOM 1614 C CA . SER B 1 34 ? 4.621 -6.66 -16.344 1 74.69 34 SER B CA 1
ATOM 1615 C C . SER B 1 34 ? 4.246 -5.398 -15.57 1 74.69 34 SER B C 1
ATOM 1617 O O . SER B 1 34 ? 3.139 -4.879 -15.719 1 74.69 34 SER B O 1
ATOM 1619 N N . LYS B 1 35 ? 5 -5.066 -14.656 1 83.12 35 LYS B N 1
ATOM 1620 C CA . LYS B 1 35 ? 4.812 -3.854 -13.867 1 83.12 35 LYS B CA 1
ATOM 1621 C C . LYS B 1 35 ? 6.02 -2.928 -13.984 1 83.12 35 LYS B C 1
ATOM 1623 O O . LYS B 1 35 ? 7.164 -3.389 -14.008 1 83.12 35 LYS B O 1
ATOM 1628 N N . ALA B 1 36 ? 5.625 -1.687 -14.117 1 86.69 36 ALA B N 1
ATOM 1629 C CA . ALA B 1 36 ? 6.711 -0.709 -14.047 1 86.69 36 ALA B CA 1
ATOM 1630 C C . ALA B 1 36 ? 7.41 -0.764 -12.688 1 86.69 36 ALA B C 1
ATOM 1632 O O . ALA B 1 36 ? 6.781 -1.069 -11.672 1 86.69 36 ALA B O 1
ATOM 1633 N N . THR B 1 37 ? 8.664 -0.516 -12.703 1 91.44 37 THR B N 1
ATOM 1634 C CA . THR B 1 37 ? 9.453 -0.549 -11.477 1 91.44 37 THR B CA 1
ATOM 1635 C C . THR B 1 37 ? 8.883 0.419 -10.445 1 91.44 37 THR B C 1
ATOM 1637 O O . THR B 1 37 ? 8.828 0.103 -9.258 1 91.44 37 THR B O 1
ATOM 1640 N N . VAL B 1 38 ? 8.438 1.591 -10.836 1 93.31 38 VAL B N 1
ATOM 1641 C CA . VAL B 1 38 ? 7.867 2.582 -9.93 1 93.31 38 VAL B CA 1
ATOM 1642 C C . VAL B 1 38 ? 6.656 1.989 -9.219 1 93.31 38 VAL B C 1
ATOM 1644 O O . VAL B 1 38 ? 6.445 2.246 -8.031 1 93.31 38 VAL B O 1
ATOM 1647 N N . THR B 1 39 ? 5.93 1.189 -9.914 1 93.88 39 THR B N 1
ATOM 1648 C CA . THR B 1 39 ? 4.75 0.569 -9.312 1 93.88 39 THR B CA 1
ATOM 1649 C C . THR B 1 39 ? 5.152 -0.415 -8.219 1 93.88 39 THR B C 1
ATOM 1651 O O . THR B 1 39 ? 4.484 -0.512 -7.191 1 93.88 39 THR B O 1
ATOM 1654 N N . LEU B 1 40 ? 6.25 -1.133 -8.453 1 96.06 40 LEU B N 1
ATOM 1655 C CA . LEU B 1 40 ? 6.742 -2.057 -7.438 1 96.06 40 LEU B CA 1
ATOM 1656 C C . LEU B 1 40 ? 7.156 -1.306 -6.18 1 96.06 40 LEU B C 1
ATOM 1658 O O . LEU B 1 40 ? 6.891 -1.761 -5.062 1 96.06 40 LEU B O 1
ATOM 1662 N N . TYR B 1 41 ? 7.758 -0.167 -6.32 1 96.75 41 TYR B N 1
ATOM 1663 C CA . TYR B 1 41 ? 8.094 0.658 -5.168 1 96.75 41 TYR B CA 1
ATOM 1664 C C . TYR B 1 41 ? 6.84 1.159 -4.469 1 96.75 41 TYR B C 1
ATOM 1666 O O . TYR B 1 41 ? 6.723 1.068 -3.242 1 96.75 41 TYR B O 1
ATOM 1674 N N . GLU B 1 42 ? 5.91 1.604 -5.195 1 96.44 42 GLU B N 1
ATOM 1675 C CA . GLU B 1 42 ? 4.672 2.139 -4.641 1 96.44 42 GLU B CA 1
ATOM 1676 C C . GLU B 1 42 ? 3.904 1.064 -3.873 1 96.44 42 GLU B C 1
ATOM 1678 O O . GLU B 1 42 ? 3.242 1.358 -2.877 1 96.44 42 GLU B O 1
ATOM 1683 N N . ASP B 1 43 ? 4.066 -0.164 -4.332 1 96.88 43 ASP B N 1
ATOM 1684 C CA . ASP B 1 43 ? 3.314 -1.271 -3.754 1 96.88 43 ASP B CA 1
ATOM 1685 C C . ASP B 1 43 ? 4.152 -2.021 -2.719 1 96.88 43 ASP B C 1
ATOM 1687 O O . ASP B 1 43 ? 3.732 -3.064 -2.211 1 96.88 43 ASP B O 1
ATOM 1691 N N . VAL B 1 44 ? 5.293 -1.567 -2.342 1 98.56 44 VAL B N 1
ATOM 1692 C CA . VAL B 1 44 ? 6.27 -2.355 -1.597 1 98.56 44 VAL B CA 1
ATOM 1693 C C . VAL B 1 44 ? 5.684 -2.77 -0.25 1 98.56 44 VAL B C 1
ATOM 1695 O O . VAL B 1 44 ? 5.973 -3.857 0.252 1 98.56 44 VAL B O 1
ATOM 1698 N N . GLN B 1 45 ? 4.809 -1.985 0.324 1 98.56 45 GLN B N 1
ATOM 1699 C CA . GLN B 1 45 ? 4.238 -2.273 1.637 1 98.56 45 GLN B CA 1
ATOM 1700 C C . GLN B 1 45 ? 3.24 -3.424 1.563 1 98.56 45 GLN B C 1
ATOM 1702 O O . GLN B 1 45 ? 2.854 -3.982 2.592 1 98.56 45 GLN B O 1
ATOM 1707 N N . GLU B 1 46 ? 2.867 -3.836 0.384 1 98.56 46 GLU B N 1
ATOM 1708 C CA . GLU B 1 46 ? 1.943 -4.949 0.185 1 98.56 46 GLU B CA 1
ATOM 1709 C C . GLU B 1 46 ? 2.689 -6.277 0.094 1 98.56 46 GLU B C 1
ATOM 1711 O O . GLU B 1 46 ? 2.078 -7.344 0.16 1 98.56 46 GLU B O 1
ATOM 1716 N N . PHE B 1 47 ? 3.963 -6.211 -0.057 1 98.81 47 PHE B N 1
ATOM 1717 C CA . PHE B 1 47 ? 4.738 -7.395 -0.407 1 98.81 47 PHE B CA 1
ATOM 1718 C C . PHE B 1 47 ? 5.273 -8.078 0.843 1 98.81 47 PHE B C 1
ATOM 1720 O O . PHE B 1 47 ? 5.711 -7.414 1.783 1 98.81 47 PHE B O 1
ATOM 1727 N N . ARG B 1 48 ? 5.211 -9.383 0.823 1 98.81 48 ARG B N 1
ATOM 1728 C CA . ARG B 1 48 ? 6.078 -10.266 1.593 1 98.81 48 ARG B CA 1
ATOM 1729 C C . ARG B 1 48 ? 7.16 -10.875 0.708 1 98.81 48 ARG B C 1
ATOM 1731 O O . ARG B 1 48 ? 6.914 -11.18 -0.46 1 98.81 48 ARG B O 1
ATOM 1738 N N . VAL B 1 49 ? 8.32 -11.07 1.338 1 98.75 49 VAL B N 1
ATOM 1739 C CA . VAL B 1 49 ? 9.406 -11.68 0.572 1 98.75 49 VAL B CA 1
ATOM 1740 C C . VAL B 1 49 ? 10.016 -12.836 1.362 1 98.75 49 VAL B C 1
ATOM 1742 O O . VAL B 1 49 ? 10 -12.828 2.596 1 98.75 49 VAL B O 1
ATOM 1745 N N . ALA B 1 50 ? 10.445 -13.812 0.651 1 98.62 50 ALA B N 1
ATOM 1746 C CA . ALA B 1 50 ? 11.32 -14.844 1.206 1 98.62 50 ALA B CA 1
ATOM 1747 C C . ALA B 1 50 ? 12.789 -14.492 0.987 1 98.62 50 ALA B C 1
ATOM 1749 O O . ALA B 1 50 ? 13.219 -14.281 -0.149 1 98.62 50 ALA B O 1
ATOM 1750 N N . GLU B 1 51 ? 13.461 -14.438 2.027 1 98.19 51 GLU B N 1
ATOM 1751 C CA . GLU B 1 51 ? 14.883 -14.102 2.002 1 98.19 51 GLU B CA 1
ATOM 1752 C C . GLU B 1 51 ? 15.742 -15.312 2.357 1 98.19 51 GLU B C 1
ATOM 1754 O O . GLU B 1 51 ? 15.461 -16.016 3.334 1 98.19 51 GLU B O 1
ATOM 1759 N N . ARG B 1 52 ? 16.719 -15.57 1.503 1 97.19 52 ARG B N 1
ATOM 1760 C CA . ARG B 1 52 ? 17.734 -16.547 1.859 1 97.19 52 ARG B CA 1
ATOM 1761 C C . ARG B 1 52 ? 18.734 -15.969 2.85 1 97.19 52 ARG B C 1
ATOM 1763 O O . ARG B 1 52 ? 19.469 -15.031 2.525 1 97.19 52 ARG B O 1
ATOM 1770 N N . VAL B 1 53 ? 18.859 -16.562 4.02 1 95.62 53 VAL B N 1
ATOM 1771 C CA . VAL B 1 53 ? 19.594 -16 5.145 1 95.62 53 VAL B CA 1
ATOM 1772 C C . VAL B 1 53 ? 21.094 -15.977 4.812 1 95.62 53 VAL B C 1
ATOM 1774 O O . VAL B 1 53 ? 21.797 -15.039 5.195 1 95.62 53 VAL B O 1
ATOM 1777 N N . ALA B 1 54 ? 21.547 -16.906 4.059 1 94.88 54 ALA B N 1
ATOM 1778 C CA . ALA B 1 54 ? 22.969 -17.094 3.775 1 94.88 54 ALA B CA 1
ATOM 1779 C C . ALA B 1 54 ? 23.531 -15.875 3.053 1 94.88 54 ALA B C 1
ATOM 1781 O O . ALA B 1 54 ? 24.688 -15.492 3.289 1 94.88 54 ALA B O 1
ATOM 1782 N N . ASP B 1 55 ? 22.75 -15.211 2.193 1 96.19 55 ASP B N 1
ATOM 1783 C CA . ASP B 1 55 ? 23.312 -14.117 1.398 1 96.19 55 ASP B CA 1
ATOM 1784 C C . ASP B 1 55 ? 22.344 -12.945 1.312 1 96.19 55 ASP B C 1
ATOM 1786 O O . ASP B 1 55 ? 22.625 -11.945 0.645 1 96.19 55 ASP B O 1
ATOM 1790 N N . GLY B 1 56 ? 21.234 -13.07 1.925 1 96.69 56 GLY B N 1
ATOM 1791 C CA . GLY B 1 56 ? 20.266 -11.977 1.965 1 96.69 56 GLY B CA 1
ATOM 1792 C C . GLY B 1 56 ? 19.469 -11.836 0.68 1 96.69 56 GLY B C 1
ATOM 1793 O O . GLY B 1 56 ? 18.734 -10.859 0.504 1 96.69 56 GLY B O 1
ATOM 1794 N N . ALA B 1 57 ? 19.562 -12.828 -0.176 1 97.62 57 ALA B N 1
ATOM 1795 C CA . ALA B 1 57 ? 18.906 -12.742 -1.476 1 97.62 57 ALA B CA 1
ATOM 1796 C C . ALA B 1 57 ? 17.391 -12.93 -1.339 1 97.62 57 ALA B C 1
ATOM 1798 O O . ALA B 1 57 ? 16.938 -13.789 -0.578 1 97.62 57 ALA B O 1
ATOM 1799 N N . VAL B 1 58 ? 16.656 -12.086 -2.074 1 98.44 58 VAL B N 1
ATOM 1800 C CA . VAL B 1 58 ? 15.219 -12.297 -2.199 1 98.44 58 VAL B CA 1
ATOM 1801 C C . VAL B 1 58 ? 14.945 -13.414 -3.203 1 98.44 58 VAL B C 1
ATOM 1803 O O . VAL B 1 58 ? 15.266 -13.281 -4.387 1 98.44 58 VAL B O 1
ATOM 1806 N N . VAL B 1 59 ? 14.297 -14.492 -2.715 1 98.31 59 VAL B N 1
ATOM 1807 C CA . VAL B 1 59 ? 14.133 -15.656 -3.578 1 98.31 59 VAL B CA 1
ATOM 1808 C C . VAL B 1 59 ? 12.648 -15.961 -3.77 1 98.31 59 VAL B C 1
ATOM 1810 O O . VAL B 1 59 ? 12.289 -16.938 -4.426 1 98.31 59 VAL B O 1
ATOM 1813 N N . GLY B 1 60 ? 11.781 -15.219 -3.232 1 98.31 60 GLY B N 1
ATOM 1814 C CA . GLY B 1 60 ? 10.336 -15.297 -3.406 1 98.31 60 GLY B CA 1
ATOM 1815 C C . GLY B 1 60 ? 9.617 -14.023 -3.016 1 98.31 60 GLY B C 1
ATOM 1816 O O . GLY B 1 60 ? 10.133 -13.227 -2.229 1 98.31 60 GLY B O 1
ATOM 1817 N N . CYS B 1 61 ? 8.453 -13.852 -3.604 1 98.44 61 CYS B N 1
ATOM 1818 C CA . CYS B 1 61 ? 7.656 -12.672 -3.264 1 98.44 61 CYS B CA 1
ATOM 1819 C C . CYS B 1 61 ? 6.172 -12.938 -3.469 1 98.44 61 CYS B C 1
ATOM 1821 O O . CYS B 1 61 ? 5.793 -13.922 -4.109 1 98.44 61 CYS B O 1
ATOM 1823 N N . GLY B 1 62 ? 5.363 -12.195 -2.879 1 98.44 62 GLY B N 1
ATOM 1824 C CA . GLY B 1 62 ? 3.922 -12.117 -3.055 1 98.44 62 GLY B CA 1
ATOM 1825 C C . GLY B 1 62 ? 3.318 -10.852 -2.463 1 98.44 62 GLY B C 1
ATOM 1826 O O . GLY B 1 62 ? 3.871 -10.281 -1.522 1 98.44 62 GLY B O 1
ATOM 1827 N N . ALA B 1 63 ? 2.229 -10.453 -3.021 1 98.44 63 ALA B N 1
ATOM 1828 C CA . ALA B 1 63 ? 1.619 -9.211 -2.553 1 98.44 63 ALA B CA 1
ATOM 1829 C C . ALA B 1 63 ? 0.14 -9.406 -2.234 1 98.44 63 ALA B C 1
ATOM 1831 O O . ALA B 1 63 ? -0.52 -10.258 -2.836 1 98.44 63 ALA B O 1
ATOM 1832 N N . LEU B 1 64 ? -0.308 -8.703 -1.289 1 98.69 64 LEU B N 1
ATOM 1833 C CA . LEU B 1 64 ? -1.719 -8.609 -0.932 1 98.69 64 LEU B CA 1
ATOM 1834 C C . LEU B 1 64 ? -2.256 -7.207 -1.207 1 98.69 64 LEU B C 1
ATOM 1836 O O . LEU B 1 64 ? -1.879 -6.25 -0.528 1 98.69 64 LEU B O 1
ATOM 1840 N N . HIS B 1 65 ? -3.131 -7.078 -2.186 1 97.81 65 HIS B N 1
ATOM 1841 C CA . HIS B 1 65 ? -3.693 -5.789 -2.57 1 97.81 65 HIS B CA 1
ATOM 1842 C C . HIS B 1 65 ? -5.152 -5.68 -2.145 1 97.81 65 HIS B C 1
ATOM 1844 O O . HIS B 1 65 ? -6 -6.453 -2.598 1 97.81 65 HIS B O 1
ATOM 1850 N N . VAL B 1 66 ? -5.441 -4.738 -1.274 1 97.81 66 VAL B N 1
ATOM 1851 C CA . VAL B 1 66 ? -6.824 -4.496 -0.866 1 97.81 66 VAL B CA 1
ATOM 1852 C C . VAL B 1 66 ? -7.578 -3.787 -1.988 1 97.81 66 VAL B C 1
ATOM 1854 O O . VAL B 1 66 ? -7.141 -2.738 -2.471 1 97.81 66 VAL B O 1
ATOM 1857 N N . MET B 1 67 ? -8.688 -4.367 -2.387 1 94.56 67 MET B N 1
ATOM 1858 C CA . MET B 1 67 ? -9.453 -3.816 -3.498 1 94.56 67 MET B CA 1
ATOM 1859 C C . MET B 1 67 ? -10.664 -3.043 -2.99 1 94.56 67 MET B C 1
ATOM 1861 O O . MET B 1 67 ? -11.156 -2.137 -3.666 1 94.56 67 MET B O 1
ATOM 1865 N N . TRP B 1 68 ? -11.164 -3.484 -1.922 1 93.38 68 TRP B N 1
ATOM 1866 C CA . TRP B 1 68 ? -12.359 -2.904 -1.314 1 93.38 68 TRP B CA 1
ATOM 1867 C C . TRP B 1 68 ? -12.477 -3.316 0.149 1 93.38 68 TRP B C 1
ATOM 1869 O O . TRP B 1 68 ? -11.547 -3.889 0.718 1 93.38 68 TRP B O 1
ATOM 1879 N N . GLU B 1 69 ? -13.617 -2.98 0.7 1 95.19 69 GLU B N 1
ATOM 1880 C CA . GLU B 1 69 ? -13.812 -3.139 2.137 1 95.19 69 GLU B CA 1
ATOM 1881 C C . GLU B 1 69 ? -13.586 -4.586 2.568 1 95.19 69 GLU B C 1
ATOM 1883 O O . GLU B 1 69 ? -12.953 -4.844 3.592 1 95.19 69 GLU B O 1
ATOM 1888 N N . ASP B 1 70 ? -14.062 -5.539 1.852 1 95.75 70 ASP B N 1
ATOM 1889 C CA . ASP B 1 70 ? -14.008 -6.926 2.305 1 95.75 70 ASP B CA 1
ATOM 1890 C C . ASP B 1 70 ? -13.297 -7.812 1.28 1 95.75 70 ASP B C 1
ATOM 1892 O O . ASP B 1 70 ? -13.469 -9.031 1.289 1 95.75 70 ASP B O 1
ATOM 1896 N N . LEU B 1 71 ? -12.586 -7.219 0.382 1 95.38 71 LEU B N 1
ATOM 1897 C CA . LEU B 1 71 ? -12.016 -7.961 -0.737 1 95.38 71 LEU B CA 1
ATOM 1898 C C . LEU B 1 71 ? -10.57 -7.543 -0.988 1 95.38 71 LEU B C 1
ATOM 1900 O O . LEU B 1 71 ? -10.266 -6.348 -1.042 1 95.38 71 LEU B O 1
ATOM 1904 N N . ALA B 1 72 ? -9.711 -8.523 -1.092 1 97.38 72 ALA B N 1
ATOM 1905 C CA . ALA B 1 72 ? -8.312 -8.305 -1.476 1 97.38 72 ALA B CA 1
ATOM 1906 C C . ALA B 1 72 ? -7.879 -9.297 -2.547 1 97.38 72 ALA B C 1
ATOM 1908 O O . ALA B 1 72 ? -8.586 -10.266 -2.826 1 97.38 72 ALA B O 1
ATOM 1909 N N . GLU B 1 73 ? -6.797 -8.977 -3.172 1 96.5 73 GLU B N 1
ATOM 1910 C CA . GLU B 1 73 ? -6.176 -9.852 -4.168 1 96.5 73 GLU B CA 1
ATOM 1911 C C . GLU B 1 73 ? -4.777 -10.273 -3.732 1 96.5 73 GLU B C 1
ATOM 1913 O O . GLU B 1 73 ? -3.98 -9.438 -3.289 1 96.5 73 GLU B O 1
ATOM 1918 N N . ILE B 1 74 ? -4.543 -11.531 -3.729 1 97.56 74 ILE B N 1
ATOM 1919 C CA . ILE B 1 74 ? -3.154 -11.969 -3.732 1 97.56 74 ILE B CA 1
ATOM 1920 C C . ILE B 1 74 ? -2.631 -12.016 -5.168 1 97.56 74 ILE B C 1
ATOM 1922 O O . ILE B 1 74 ? -3.262 -12.594 -6.051 1 97.56 74 ILE B O 1
ATOM 1926 N N . ARG B 1 75 ? -1.459 -11.367 -5.367 1 95 75 ARG B N 1
ATOM 1927 C CA . ARG B 1 75 ? -0.906 -11.219 -6.711 1 95 75 ARG B CA 1
ATOM 1928 C C . ARG B 1 75 ? 0.618 -11.25 -6.684 1 95 75 ARG B C 1
ATOM 1930 O O . ARG B 1 75 ? 1.225 -11.195 -5.609 1 95 75 ARG B O 1
ATOM 1937 N N . THR B 1 76 ? 1.218 -11.5 -7.879 1 94 76 THR B N 1
ATOM 1938 C CA . THR B 1 76 ? 2.658 -11.406 -8.078 1 94 76 THR B CA 1
ATOM 1939 C C . THR B 1 76 ? 3.396 -12.398 -7.191 1 94 76 THR B C 1
ATOM 1941 O O . THR B 1 76 ? 4.43 -12.07 -6.605 1 94 76 THR B O 1
ATOM 1944 N N . VAL B 1 77 ? 2.785 -13.547 -7.027 1 95.75 77 VAL B N 1
ATOM 1945 C CA . VAL B 1 77 ? 3.477 -14.594 -6.285 1 95.75 77 VAL B CA 1
ATOM 1946 C C . VAL B 1 77 ? 4.508 -15.266 -7.188 1 95.75 77 VAL B C 1
ATOM 1948 O O . VAL B 1 77 ? 4.176 -15.75 -8.273 1 95.75 77 VAL B O 1
ATOM 1951 N N . ALA B 1 78 ? 5.75 -15.297 -6.738 1 95.69 78 ALA B N 1
ATOM 1952 C CA . ALA B 1 78 ? 6.852 -15.891 -7.496 1 95.69 78 ALA B CA 1
ATOM 1953 C C . ALA B 1 78 ? 7.93 -16.438 -6.562 1 95.69 78 ALA B C 1
ATOM 1955 O O . ALA B 1 78 ? 8.211 -15.844 -5.516 1 95.69 78 ALA B O 1
ATOM 1956 N N . VAL B 1 79 ? 8.453 -17.531 -6.918 1 96.88 79 VAL B N 1
ATOM 1957 C CA . VAL B 1 79 ? 9.594 -18.125 -6.223 1 96.88 79 VAL B CA 1
ATOM 1958 C C . VAL B 1 79 ? 10.695 -18.469 -7.227 1 96.88 79 VAL B C 1
ATOM 1960 O O . VAL B 1 79 ? 10.422 -18.953 -8.32 1 96.88 79 VAL B O 1
ATOM 1963 N N . ASP B 1 80 ? 11.898 -18.109 -6.82 1 96.44 80 ASP B N 1
ATOM 1964 C CA . ASP B 1 80 ? 13.047 -18.453 -7.656 1 96.44 80 ASP B CA 1
ATOM 1965 C C . ASP B 1 80 ? 13.008 -19.922 -8.047 1 96.44 80 ASP B C 1
ATOM 1967 O O . ASP B 1 80 ? 12.914 -20.797 -7.18 1 96.44 80 ASP B O 1
ATOM 1971 N N . PRO B 1 81 ? 13.125 -20.203 -9.336 1 94.06 81 PRO B N 1
ATOM 1972 C CA . PRO B 1 81 ? 13.078 -21.609 -9.773 1 94.06 81 PRO B CA 1
ATOM 1973 C C . PRO B 1 81 ? 14.156 -22.469 -9.117 1 94.06 81 PRO B C 1
ATOM 1975 O O . PRO B 1 81 ? 13.953 -23.672 -8.93 1 94.06 81 PRO B O 1
ATOM 1978 N N . ALA B 1 82 ? 15.203 -21.875 -8.719 1 92.94 82 ALA B N 1
ATOM 1979 C CA . ALA B 1 82 ? 16.297 -22.609 -8.086 1 92.94 82 ALA B CA 1
ATOM 1980 C C . ALA B 1 82 ? 15.938 -23 -6.656 1 92.94 82 ALA B C 1
ATOM 1982 O O . ALA B 1 82 ? 16.625 -23.812 -6.039 1 92.94 82 ALA B O 1
ATOM 1983 N N . CYS B 1 83 ? 14.914 -22.469 -6.168 1 91.69 83 CYS B N 1
ATOM 1984 C CA . CYS B 1 83 ? 14.523 -22.719 -4.785 1 91.69 83 CYS B CA 1
ATOM 1985 C C . CYS B 1 83 ? 13.234 -23.547 -4.727 1 91.69 83 CYS B C 1
ATOM 1987 O O . CYS B 1 83 ? 12.594 -23.625 -3.68 1 91.69 83 CYS B O 1
ATOM 1989 N N . ARG B 1 84 ? 12.922 -24.109 -5.828 1 84.25 84 ARG B N 1
ATOM 1990 C CA . ARG B 1 84 ? 11.711 -24.922 -5.855 1 84.25 84 ARG B CA 1
ATOM 1991 C C . ARG B 1 84 ? 11.836 -26.125 -4.918 1 84.25 84 ARG B C 1
ATOM 1993 O O . ARG B 1 84 ? 12.938 -26.625 -4.684 1 84.25 84 ARG B O 1
ATOM 2000 N N . GLY B 1 85 ? 10.703 -26.562 -4.266 1 84.19 85 GLY B N 1
ATOM 2001 C CA . GLY B 1 85 ? 10.68 -27.719 -3.389 1 84.19 85 GLY B CA 1
ATOM 2002 C C . GLY B 1 85 ? 10.812 -27.359 -1.921 1 84.19 85 GLY B C 1
ATOM 2003 O O . GLY B 1 85 ? 10.773 -28.234 -1.055 1 84.19 85 GLY B O 1
ATOM 2004 N N . ARG B 1 86 ? 10.938 -26.203 -1.614 1 86.94 86 ARG B N 1
ATOM 2005 C CA . ARG B 1 86 ? 11.133 -25.75 -0.239 1 86.94 86 ARG B CA 1
ATOM 2006 C C . ARG B 1 86 ? 9.844 -25.172 0.332 1 86.94 86 ARG B C 1
ATOM 2008 O O . ARG B 1 86 ? 9.844 -24.625 1.437 1 86.94 86 ARG B O 1
ATOM 2015 N N . ARG B 1 87 ? 8.82 -25.172 -0.372 1 93.81 87 ARG B N 1
ATOM 2016 C CA . ARG B 1 87 ? 7.48 -24.734 0.007 1 93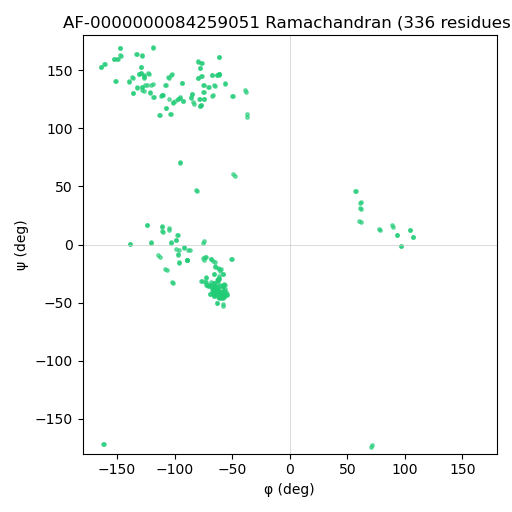.81 87 ARG B CA 1
ATOM 2017 C C . ARG B 1 87 ? 7.48 -23.25 0.365 1 93.81 87 ARG B C 1
ATOM 2019 O O . ARG B 1 87 ? 6.781 -22.828 1.289 1 93.81 87 ARG B O 1
ATOM 2026 N N . LEU B 1 88 ? 8.352 -22.5 -0.265 1 96.31 88 LEU B N 1
ATOM 2027 C CA . LEU B 1 88 ? 8.422 -21.062 0.002 1 96.31 88 LEU B CA 1
ATOM 2028 C C . LEU B 1 88 ? 7.148 -20.359 -0.458 1 96.31 88 LEU B C 1
ATOM 2030 O O . LEU B 1 88 ? 6.68 -19.438 0.196 1 96.31 88 LEU B O 1
ATOM 2034 N N . GLY B 1 89 ? 6.648 -20.812 -1.619 1 97.25 89 GLY B N 1
ATOM 2035 C CA . GLY B 1 89 ? 5.379 -20.266 -2.068 1 97.25 89 GLY B CA 1
ATOM 2036 C C . GLY B 1 89 ? 4.27 -20.422 -1.049 1 97.25 89 GLY B C 1
ATOM 2037 O O . GLY B 1 89 ? 3.5 -19.484 -0.811 1 97.25 89 GLY B O 1
ATOM 2038 N N . HIS B 1 90 ? 4.242 -21.609 -0.474 1 97.69 90 HIS B N 1
ATOM 2039 C CA . HIS B 1 90 ? 3.238 -21.891 0.546 1 97.69 90 HIS B CA 1
ATOM 2040 C C . HIS B 1 90 ? 3.393 -20.953 1.74 1 97.69 90 HIS B C 1
ATOM 2042 O O . HIS B 1 90 ? 2.406 -20.406 2.24 1 97.69 90 HIS B O 1
ATOM 2048 N N . ARG B 1 91 ? 4.547 -20.766 2.191 1 97.94 91 ARG B N 1
ATOM 2049 C CA . ARG B 1 91 ? 4.812 -19.906 3.342 1 97.94 91 ARG B CA 1
ATOM 2050 C C . ARG B 1 91 ? 4.445 -18.453 3.037 1 97.94 91 ARG B C 1
ATOM 2052 O O . ARG B 1 91 ? 3.871 -17.766 3.881 1 97.94 91 ARG B O 1
ATOM 2059 N N . ILE B 1 92 ? 4.77 -18.016 1.877 1 98.44 92 ILE B N 1
ATOM 2060 C CA . ILE B 1 92 ? 4.469 -16.641 1.478 1 98.44 92 ILE B CA 1
ATOM 2061 C C . ILE B 1 92 ? 2.959 -16.438 1.457 1 98.44 92 ILE B C 1
ATOM 2063 O O . ILE B 1 92 ? 2.449 -15.484 2.053 1 98.44 92 ILE B O 1
ATOM 2067 N N . VAL B 1 93 ? 2.232 -17.328 0.797 1 98.69 93 VAL B N 1
ATOM 2068 C CA . VAL B 1 93 ? 0.786 -17.188 0.668 1 98.69 93 VAL B CA 1
ATOM 2069 C C . VAL B 1 93 ? 0.131 -17.281 2.045 1 98.69 93 VAL B C 1
ATOM 2071 O O . VAL B 1 93 ? -0.796 -16.531 2.352 1 98.69 93 VAL B O 1
ATOM 2074 N N . ALA B 1 94 ? 0.631 -18.156 2.875 1 98.62 94 ALA B N 1
ATOM 2075 C CA . ALA B 1 94 ? 0.11 -18.25 4.234 1 98.62 94 ALA B CA 1
ATOM 2076 C C . ALA B 1 94 ? 0.268 -16.922 4.977 1 98.62 94 ALA B C 1
ATOM 2078 O O . ALA B 1 94 ? -0.658 -16.469 5.652 1 98.62 94 ALA B O 1
ATOM 2079 N N . GLU B 1 95 ? 1.414 -16.328 4.855 1 98.5 95 GLU B N 1
ATOM 2080 C CA . GLU B 1 95 ? 1.656 -15.039 5.484 1 98.5 95 GLU B CA 1
ATOM 2081 C C . GLU B 1 95 ? 0.723 -13.969 4.922 1 98.5 95 GLU B C 1
ATOM 2083 O O . GLU B 1 95 ? 0.253 -13.094 5.656 1 98.5 95 GLU B O 1
ATOM 2088 N N . LEU B 1 96 ? 0.484 -14.016 3.643 1 98.81 96 LEU B N 1
ATOM 2089 C CA . LEU B 1 96 ? -0.411 -13.047 3.016 1 98.81 96 LEU B CA 1
ATOM 2090 C C . LEU B 1 96 ? -1.842 -13.227 3.51 1 98.81 96 LEU B C 1
ATOM 2092 O O . LEU B 1 96 ? -2.555 -12.25 3.738 1 98.81 96 LEU B O 1
ATOM 2096 N N . ILE B 1 97 ? -2.234 -14.461 3.668 1 98.75 97 ILE B N 1
ATOM 2097 C CA . ILE B 1 97 ? -3.57 -14.75 4.176 1 98.75 97 ILE B CA 1
ATOM 2098 C C . ILE B 1 97 ? -3.699 -14.242 5.609 1 98.75 97 ILE B C 1
ATOM 2100 O O . ILE B 1 97 ? -4.707 -13.633 5.969 1 98.75 97 ILE B O 1
ATOM 2104 N N . ASP B 1 98 ? -2.695 -14.469 6.422 1 98.62 98 ASP B N 1
ATOM 2105 C CA . ASP B 1 98 ? -2.693 -13.93 7.777 1 98.62 98 ASP B CA 1
ATOM 2106 C C . ASP B 1 98 ? -2.775 -12.406 7.77 1 98.62 98 ASP B C 1
ATOM 2108 O O . ASP B 1 98 ? -3.494 -11.812 8.578 1 98.62 98 ASP B O 1
ATOM 2112 N N . GLY B 1 99 ? -2.057 -11.797 6.867 1 98.38 99 GLY B N 1
ATOM 2113 C CA . GLY B 1 99 ? -2.133 -10.352 6.707 1 98.38 99 GLY B CA 1
ATOM 2114 C C . GLY B 1 99 ? -3.518 -9.867 6.328 1 98.38 99 GLY B C 1
ATOM 2115 O O . GLY B 1 99 ? -3.969 -8.828 6.805 1 98.38 99 GLY B O 1
ATOM 2116 N N . ALA B 1 100 ? -4.117 -10.594 5.477 1 98.62 100 ALA B N 1
ATOM 2117 C CA . ALA B 1 100 ? -5.48 -10.258 5.066 1 98.62 100 ALA B CA 1
ATOM 2118 C C . ALA B 1 100 ? -6.43 -10.266 6.262 1 98.62 100 ALA B C 1
ATOM 2120 O O . ALA B 1 100 ? -7.258 -9.367 6.41 1 98.62 100 ALA B O 1
ATOM 2121 N N . ARG B 1 101 ? -6.309 -11.234 7.105 1 98.19 101 ARG B N 1
ATOM 2122 C CA . ARG B 1 101 ? -7.125 -11.312 8.312 1 98.19 101 ARG B CA 1
ATOM 2123 C C . ARG B 1 101 ? -6.879 -10.117 9.219 1 98.19 101 ARG B C 1
ATOM 2125 O O . ARG B 1 101 ? -7.828 -9.531 9.75 1 98.19 101 ARG B O 1
ATOM 2132 N N . GLU B 1 102 ? -5.656 -9.781 9.344 1 97.81 102 GLU B N 1
ATOM 2133 C CA . GLU B 1 102 ? -5.305 -8.641 10.18 1 97.81 102 GLU B CA 1
ATOM 2134 C C . GLU B 1 102 ? -5.887 -7.348 9.625 1 97.81 102 GLU B C 1
ATOM 2136 O O . GLU B 1 102 ? -6.32 -6.477 10.391 1 97.81 102 GLU B O 1
ATOM 2141 N N . LEU B 1 103 ? -5.914 -7.246 8.344 1 98.25 103 LEU B N 1
ATOM 2142 C CA . LEU B 1 103 ? -6.43 -6.051 7.688 1 98.25 103 LEU B CA 1
ATOM 2143 C C . LEU B 1 103 ? -7.949 -5.984 7.797 1 98.25 103 LEU B C 1
ATOM 2145 O O . LEU B 1 103 ? -8.539 -4.91 7.676 1 98.25 103 LEU B O 1
ATOM 2149 N N . GLY B 1 104 ? -8.547 -7.125 7.887 1 97.69 104 GLY B N 1
ATOM 2150 C CA . GLY B 1 104 ? -9.984 -7.156 8.109 1 97.69 104 GLY B CA 1
ATOM 2151 C C . GLY B 1 104 ? -10.773 -7.508 6.859 1 97.69 104 GLY B C 1
ATOM 2152 O O . GLY B 1 104 ? -11.977 -7.27 6.793 1 97.69 104 GLY B O 1
ATOM 2153 N N . VAL B 1 105 ? -10.133 -7.984 5.789 1 97.06 105 VAL B N 1
ATOM 2154 C CA . VAL B 1 105 ? -10.906 -8.383 4.613 1 97.06 105 VAL B CA 1
ATOM 2155 C C . VAL B 1 105 ? -11.516 -9.766 4.836 1 97.06 105 VAL B C 1
ATOM 2157 O O . VAL B 1 105 ? -10.992 -10.555 5.625 1 97.06 105 VAL B O 1
ATOM 2160 N N . ALA B 1 106 ? -12.57 -10.078 4.098 1 97.38 106 ALA B N 1
ATOM 2161 C CA . ALA B 1 106 ? -13.32 -11.32 4.305 1 97.38 106 ALA B CA 1
ATOM 2162 C C . ALA B 1 106 ? -13.062 -12.305 3.17 1 97.38 106 ALA B C 1
ATOM 2164 O O . ALA B 1 106 ? -13.32 -13.508 3.311 1 97.38 106 ALA B O 1
ATOM 2165 N N . ARG B 1 107 ? -12.633 -11.82 2.055 1 97.06 107 ARG B N 1
ATOM 2166 C CA . ARG B 1 107 ? -12.398 -12.648 0.877 1 97.06 107 ARG B CA 1
ATOM 2167 C C . ARG B 1 107 ? -11.094 -12.273 0.189 1 97.06 107 ARG B C 1
ATOM 2169 O O . ARG B 1 107 ? -10.703 -11.102 0.17 1 97.06 107 ARG B O 1
ATOM 2176 N N . ILE B 1 108 ? -10.492 -13.258 -0.3 1 97.81 108 ILE B N 1
ATOM 2177 C CA . ILE B 1 108 ? -9.289 -13.07 -1.103 1 97.81 108 ILE B CA 1
ATOM 2178 C C . ILE B 1 108 ? -9.492 -13.664 -2.492 1 97.81 108 ILE B C 1
ATOM 2180 O O . ILE B 1 108 ? -9.914 -14.82 -2.623 1 97.81 108 ILE B O 1
ATOM 2184 N N . PHE B 1 109 ? -9.18 -12.875 -3.438 1 94.38 109 PHE B N 1
ATOM 2185 C CA . PHE B 1 109 ? -9.281 -13.227 -4.852 1 94.38 109 PHE B CA 1
ATOM 2186 C C . PHE B 1 109 ? -7.902 -13.5 -5.441 1 94.38 109 PHE B C 1
ATOM 2188 O O . PHE B 1 109 ? -6.91 -12.906 -5.012 1 94.38 109 PHE B O 1
ATOM 2195 N N . VAL B 1 110 ? -7.832 -14.531 -6.398 1 94.25 110 VAL B N 1
ATOM 2196 C CA . VAL B 1 110 ? -6.625 -14.719 -7.199 1 94.25 110 VAL B CA 1
ATOM 2197 C C . VAL B 1 110 ? -7.012 -15.047 -8.641 1 94.25 110 VAL B C 1
ATOM 2199 O O . VAL B 1 110 ? -8.039 -15.68 -8.891 1 94.25 110 VAL B O 1
ATOM 2202 N N . LEU B 1 111 ? -6.289 -14.484 -9.594 1 90 111 LEU B N 1
ATOM 2203 C CA . LEU B 1 111 ? -6.277 -14.914 -10.992 1 90 111 LEU B CA 1
ATOM 2204 C C . LEU B 1 111 ? -5.008 -15.703 -11.305 1 90 111 LEU B C 1
ATOM 2206 O O . LEU B 1 111 ? -3.912 -15.141 -11.328 1 90 111 LEU B O 1
ATOM 2210 N N . THR B 1 112 ? -5.164 -17 -11.578 1 91.56 112 THR B N 1
ATOM 2211 C CA . THR B 1 112 ? -3.969 -17.828 -11.531 1 91.56 112 THR B CA 1
ATOM 2212 C C . THR B 1 112 ? -4.07 -18.984 -12.523 1 91.56 112 THR B C 1
ATOM 2214 O O . THR B 1 112 ? -5.168 -19.344 -12.953 1 91.56 112 THR B O 1
ATOM 2217 N N . PHE B 1 113 ? -2.875 -19.516 -12.844 1 88.75 113 PHE B N 1
ATOM 2218 C CA . PHE B 1 113 ? -2.766 -20.781 -13.547 1 88.75 113 PHE B CA 1
ATOM 2219 C C . PHE B 1 113 ? -2.543 -21.938 -12.562 1 88.75 113 PHE B C 1
ATOM 2221 O O . PHE B 1 113 ? -2.693 -23.094 -12.922 1 88.75 113 PHE B O 1
ATOM 2228 N N . GLU B 1 114 ? -2.174 -21.547 -11.32 1 93.25 114 GLU B N 1
ATOM 2229 C CA . GLU B 1 114 ? -1.791 -22.547 -10.32 1 93.25 114 GLU B CA 1
ATOM 2230 C C . GLU B 1 114 ? -2.973 -22.922 -9.43 1 93.25 114 GLU B C 1
ATOM 2232 O O . GLU B 1 114 ? -2.934 -22.703 -8.219 1 93.25 114 GLU B O 1
ATOM 2237 N N . THR B 1 115 ? -3.955 -23.625 -10 1 96 115 THR B N 1
ATOM 2238 C CA . THR B 1 115 ? -5.219 -23.891 -9.32 1 96 115 THR B CA 1
ATOM 2239 C C . THR B 1 115 ? -5.023 -24.906 -8.203 1 96 115 THR B C 1
ATOM 2241 O O . THR B 1 115 ? -5.656 -24.797 -7.145 1 96 115 THR B O 1
ATOM 2244 N N . ARG B 1 116 ? -4.184 -25.812 -8.406 1 96.88 116 ARG B N 1
ATOM 2245 C CA . ARG B 1 116 ? -3.938 -26.797 -7.363 1 96.88 116 ARG B CA 1
ATOM 2246 C C . ARG B 1 116 ? -3.221 -26.172 -6.172 1 96.88 116 ARG B C 1
ATOM 2248 O O . ARG B 1 116 ? -3.564 -26.453 -5.02 1 96.88 116 ARG B O 1
ATOM 2255 N N . PHE B 1 117 ? -2.297 -25.391 -6.414 1 96.75 117 PHE B N 1
ATOM 2256 C CA . PHE B 1 117 ? -1.543 -24.703 -5.375 1 96.75 117 PHE B CA 1
ATOM 2257 C C . PHE B 1 117 ? -2.469 -23.859 -4.504 1 96.75 117 PHE B C 1
ATOM 2259 O O . PHE B 1 117 ? -2.506 -24.031 -3.285 1 96.75 117 PHE B O 1
ATOM 2266 N N . PHE B 1 118 ? -3.264 -23.047 -5.105 1 98.12 118 PHE B N 1
ATOM 2267 C CA . PHE B 1 118 ? -4.152 -22.172 -4.34 1 98.12 118 PHE B CA 1
ATOM 2268 C C . PHE B 1 118 ? -5.305 -22.969 -3.744 1 98.12 118 PHE B C 1
ATOM 2270 O O . PHE B 1 118 ? -5.797 -22.641 -2.66 1 98.12 118 PHE B O 1
ATOM 2277 N N . GLY B 1 119 ? -5.68 -23.984 -4.477 1 98.44 119 GLY B N 1
ATOM 2278 C CA . GLY B 1 119 ? -6.68 -24.875 -3.918 1 98.44 119 GLY B CA 1
ATOM 2279 C C . GLY B 1 119 ? -6.281 -25.469 -2.578 1 98.44 119 GLY B C 1
ATOM 2280 O O . GLY B 1 119 ? -7.129 -25.703 -1.715 1 98.44 119 GLY B O 1
ATOM 2281 N N . SER B 1 120 ? -5.094 -25.719 -2.432 1 98 120 SER B N 1
ATOM 2282 C CA . SER B 1 120 ? -4.594 -26.312 -1.196 1 98 120 SER B CA 1
ATOM 2283 C C . SER B 1 120 ? -4.773 -25.359 -0.015 1 98 120 SER B C 1
ATOM 2285 O O . SER B 1 120 ? -4.699 -25.781 1.141 1 98 120 SER B O 1
ATOM 2287 N N . PHE B 1 121 ? -5.039 -24.109 -0.214 1 98.06 121 PHE B N 1
ATOM 2288 C CA . PHE B 1 121 ? -5.297 -23.141 0.837 1 98.06 121 PHE B CA 1
ATOM 2289 C C . PHE B 1 121 ? -6.797 -22.953 1.057 1 98.06 121 PHE B C 1
ATOM 2291 O O . PHE B 1 121 ? -7.215 -22.219 1.95 1 98.06 121 PHE B O 1
ATOM 2298 N N . GLY B 1 122 ? -7.527 -23.562 0.157 1 98.38 122 GLY B N 1
ATOM 2299 C CA . GLY B 1 122 ? -8.969 -23.453 0.298 1 98.38 122 GLY B CA 1
ATOM 2300 C C . GLY B 1 122 ? -9.602 -22.531 -0.726 1 98.38 122 GLY B C 1
ATOM 2301 O O . GLY B 1 122 ? -10.805 -22.266 -0.676 1 98.38 122 GLY B O 1
ATOM 2302 N N . PHE B 1 123 ? -8.836 -22.047 -1.672 1 98.31 123 PHE B N 1
ATOM 2303 C CA . PHE B 1 123 ? -9.422 -21.266 -2.758 1 98.31 123 PHE B CA 1
ATOM 2304 C C . PHE B 1 123 ? -10.297 -22.156 -3.645 1 98.31 123 PHE B C 1
ATOM 2306 O O . PHE B 1 123 ? -9.945 -23.297 -3.932 1 98.31 123 PHE B O 1
ATOM 2313 N N . GLU B 1 124 ? -11.352 -21.562 -4.145 1 97.88 124 GLU B N 1
ATOM 2314 C CA . GLU B 1 124 ? -12.258 -22.25 -5.062 1 97.88 124 GLU B CA 1
ATOM 2315 C C . GLU B 1 124 ? -12.461 -21.453 -6.344 1 97.88 124 GLU B C 1
ATOM 2317 O O . GLU B 1 124 ? -12.57 -20.219 -6.301 1 97.88 124 GLU B O 1
ATOM 2322 N N . ALA B 1 125 ? -12.57 -22.188 -7.453 1 95.56 125 ALA B N 1
ATOM 2323 C CA . ALA B 1 125 ? -12.828 -21.531 -8.727 1 95.56 125 ALA B CA 1
ATOM 2324 C C . ALA B 1 125 ? -14.203 -20.859 -8.727 1 95.56 125 ALA B C 1
ATOM 2326 O O . ALA B 1 125 ? -15.172 -21.422 -8.211 1 95.56 125 ALA B O 1
ATOM 2327 N N . ILE B 1 126 ? -14.18 -19.703 -9.242 1 91.81 126 ILE B N 1
ATOM 2328 C CA . ILE B 1 126 ? -15.453 -19 -9.344 1 91.81 126 ILE B CA 1
ATOM 2329 C C . ILE B 1 126 ? -15.648 -18.516 -10.781 1 91.81 126 ILE B C 1
ATOM 2331 O O . ILE B 1 126 ? -14.695 -18.453 -11.562 1 91.81 126 ILE B O 1
ATOM 2335 N N . ASP B 1 127 ? -17 -18.203 -10.984 1 84.88 127 ASP B N 1
ATOM 2336 C CA . ASP B 1 127 ? -17.344 -17.625 -12.289 1 84.88 127 ASP B CA 1
ATOM 2337 C C . ASP B 1 127 ? -17.531 -16.109 -12.195 1 84.88 127 ASP B C 1
ATOM 2339 O O . ASP B 1 127 ? -18.297 -15.625 -11.352 1 84.88 127 ASP B O 1
ATOM 2343 N N . GLY B 1 128 ? -16.875 -15.344 -12.883 1 78.25 128 GLY B N 1
ATOM 2344 C CA . GLY B 1 128 ? -17.031 -13.898 -12.93 1 78.25 128 GLY B CA 1
ATOM 2345 C C . GLY B 1 128 ? -16.562 -13.211 -11.664 1 78.25 128 GLY B C 1
ATOM 2346 O O . GLY B 1 128 ? -15.977 -13.844 -10.781 1 78.25 128 GLY B O 1
ATOM 2347 N N . ALA B 1 129 ? -16.781 -11.922 -11.609 1 74.81 129 ALA B N 1
ATOM 2348 C CA . ALA B 1 129 ? -16.406 -11.125 -10.445 1 74.81 129 ALA B CA 1
ATOM 2349 C C . ALA B 1 129 ? -17.469 -11.195 -9.352 1 74.81 129 ALA B C 1
ATOM 2351 O O . ALA B 1 129 ? -18.641 -10.883 -9.602 1 74.81 129 ALA B O 1
ATOM 2352 N N . PRO B 1 130 ? -17.094 -11.648 -8.203 1 79.69 130 PRO B N 1
ATOM 2353 C CA . PRO B 1 130 ? -18.047 -11.805 -7.113 1 79.69 130 PRO B CA 1
ATOM 2354 C C . PRO B 1 130 ? -18.344 -10.5 -6.379 1 79.69 130 PRO B C 1
ATOM 2356 O O . PRO B 1 130 ? -18.25 -10.445 -5.148 1 79.69 130 PRO B O 1
ATOM 2359 N N . VAL B 1 131 ? -18.594 -9.367 -7.062 1 86.5 131 VAL B N 1
ATOM 2360 C CA . VAL B 1 131 ? -18.844 -8.094 -6.395 1 86.5 131 VAL B CA 1
ATOM 2361 C C . VAL B 1 131 ? -20.188 -7.527 -6.855 1 86.5 131 VAL B C 1
ATOM 2363 O O . VAL B 1 131 ? -20.562 -7.652 -8.023 1 86.5 131 VAL B O 1
ATOM 2366 N N . PRO B 1 132 ? -21 -6.996 -5.926 1 88.44 132 PRO B N 1
ATOM 2367 C CA . PRO B 1 132 ? -22.234 -6.32 -6.332 1 88.44 132 PRO B CA 1
ATOM 2368 C C . PRO B 1 132 ? -21.969 -5.105 -7.223 1 88.44 132 PRO B C 1
ATOM 2370 O O . PRO B 1 132 ? -20.859 -4.574 -7.238 1 88.44 132 PRO B O 1
ATOM 2373 N N . GLN B 1 133 ? -22.984 -4.719 -7.891 1 87.5 133 GLN B N 1
ATOM 2374 C CA . GLN B 1 133 ? -22.875 -3.684 -8.914 1 87.5 133 GLN B CA 1
ATOM 2375 C C . GLN B 1 133 ? -22.328 -2.385 -8.328 1 87.5 133 GLN B C 1
ATOM 2377 O O . GLN B 1 133 ? -21.469 -1.746 -8.93 1 87.5 133 GLN B O 1
ATOM 2382 N N . PRO B 1 134 ? -22.812 -1.947 -7.168 1 87.94 134 PRO B N 1
ATOM 2383 C CA . PRO B 1 134 ? -22.266 -0.701 -6.625 1 87.94 134 PRO B CA 1
ATOM 2384 C C . PRO B 1 134 ? -20.75 -0.773 -6.375 1 87.94 134 PRO B C 1
ATOM 2386 O O . PRO B 1 134 ? -20.047 0.202 -6.621 1 87.94 134 PRO B O 1
ATOM 2389 N N . VAL B 1 135 ? -20.344 -1.864 -5.875 1 87.19 135 VAL B N 1
ATOM 2390 C CA . VAL B 1 135 ? -18.922 -2.051 -5.645 1 87.19 135 VAL B CA 1
ATOM 2391 C C . VAL B 1 135 ? -18.188 -2.115 -6.984 1 87.19 135 VAL B C 1
ATOM 2393 O O . VAL B 1 135 ? -17.109 -1.537 -7.137 1 87.19 135 VAL B O 1
ATOM 2396 N N . TYR B 1 136 ? -18.797 -2.77 -7.93 1 86.88 136 TYR B N 1
ATOM 2397 C CA . TYR B 1 136 ? -18.25 -2.848 -9.273 1 86.88 136 TYR B CA 1
ATOM 2398 C C . TYR B 1 136 ? -17.969 -1.456 -9.836 1 86.88 136 TYR B C 1
ATOM 2400 O O . TYR B 1 136 ? -16.891 -1.196 -10.359 1 86.88 136 TYR B O 1
ATOM 2408 N N . GLU B 1 137 ? -18.828 -0.64 -9.641 1 87.38 137 GLU B N 1
ATOM 2409 C CA . GLU B 1 137 ? -18.719 0.717 -10.164 1 87.38 137 GLU B CA 1
ATOM 2410 C C . GLU B 1 137 ? -17.578 1.474 -9.484 1 87.38 137 GLU B C 1
ATOM 2412 O O . GLU B 1 137 ? -16.891 2.275 -10.117 1 87.38 137 GLU B O 1
ATOM 2417 N N . GLN B 1 138 ? -17.422 1.238 -8.273 1 86.75 138 GLN B N 1
ATOM 2418 C CA . GLN B 1 138 ? -16.312 1.866 -7.566 1 86.75 138 GLN B CA 1
ATOM 2419 C C . GLN B 1 138 ? -14.969 1.341 -8.07 1 86.75 138 GLN B C 1
ATOM 2421 O O . GLN B 1 138 ? -14.031 2.113 -8.266 1 86.75 138 GLN B O 1
ATOM 2426 N N . LEU B 1 139 ? -14.914 0.047 -8.281 1 87.56 139 LEU B N 1
ATOM 2427 C CA . LEU B 1 139 ? -13.672 -0.588 -8.711 1 87.56 139 LEU B CA 1
ATOM 2428 C C . LEU B 1 139 ? -13.273 -0.111 -10.109 1 87.56 139 LEU B C 1
ATOM 2430 O O . LEU B 1 139 ? -12.094 -0.074 -10.438 1 87.56 139 LEU B O 1
ATOM 2434 N N . LEU B 1 140 ? -14.227 0.318 -10.883 1 85.19 140 LEU B N 1
ATOM 2435 C CA . LEU B 1 140 ? -13.969 0.836 -12.227 1 85.19 140 LEU B CA 1
ATOM 2436 C C . LEU B 1 140 ? -13.141 2.117 -12.156 1 85.19 140 LEU B C 1
ATOM 2438 O O . LEU B 1 140 ? -12.492 2.492 -13.133 1 85.19 140 LEU B O 1
ATOM 2442 N N . ARG B 1 141 ? -13.156 2.701 -11.016 1 84.19 141 ARG B N 1
ATOM 2443 C CA . ARG B 1 141 ? -12.438 3.961 -10.852 1 84.19 141 ARG B CA 1
ATOM 2444 C C . ARG B 1 141 ? -10.977 3.717 -10.484 1 84.19 141 ARG B C 1
ATOM 2446 O O . ARG B 1 141 ? -10.195 4.66 -10.375 1 84.19 141 ARG B O 1
ATOM 2453 N N . SER B 1 142 ? -10.68 2.539 -10.305 1 87.56 142 SER B N 1
ATOM 2454 C CA . SER B 1 142 ? -9.32 2.184 -9.914 1 87.56 142 SER B CA 1
ATOM 2455 C C . SER B 1 142 ? -8.375 2.24 -11.109 1 87.56 142 SER B C 1
ATOM 2457 O O . SER B 1 142 ? -8.734 1.841 -12.219 1 87.56 142 SER B O 1
ATOM 2459 N N . TYR B 1 143 ? -7.098 2.67 -10.859 1 81.75 143 TYR B N 1
ATOM 2460 C CA . TYR B 1 143 ? -6.066 2.643 -11.883 1 81.75 143 TYR B CA 1
ATOM 2461 C C . TYR B 1 143 ? -5.18 1.413 -11.734 1 81.75 143 TYR B C 1
ATOM 2463 O O . TYR B 1 143 ? -4.188 1.261 -12.453 1 81.75 143 TYR B O 1
ATOM 2471 N N . ASP B 1 144 ? -5.531 0.633 -10.836 1 86.12 144 ASP B N 1
ATOM 2472 C CA . ASP B 1 144 ? -4.758 -0.578 -10.578 1 86.12 144 ASP B CA 1
ATOM 2473 C C . ASP B 1 144 ? -5.012 -1.632 -11.656 1 86.12 144 ASP B C 1
ATOM 2475 O O . ASP B 1 144 ? -6.16 -1.996 -11.914 1 86.12 144 ASP B O 1
ATOM 2479 N N . GLU B 1 145 ? -3.941 -2.195 -12.188 1 79.12 145 GLU B N 1
ATOM 2480 C CA . GLU B 1 145 ? -4.055 -3.152 -13.289 1 79.12 145 GLU B CA 1
ATOM 2481 C C . GLU B 1 145 ? -4.656 -4.469 -12.805 1 79.12 145 GLU B C 1
ATOM 2483 O O . GLU B 1 145 ? -5.375 -5.137 -13.555 1 79.12 145 GLU B O 1
ATOM 2488 N N . GLY B 1 146 ? -4.363 -4.859 -11.664 1 79.44 146 GLY B N 1
ATOM 2489 C CA . GLY B 1 146 ? -4.973 -6.059 -11.109 1 79.44 146 GLY B CA 1
ATOM 2490 C C . GLY B 1 146 ? -6.477 -5.949 -10.961 1 79.44 146 GLY B C 1
ATOM 2491 O O . GLY B 1 146 ? -7.203 -6.91 -11.219 1 79.44 146 GLY B O 1
ATOM 2492 N N . VAL B 1 147 ? -6.938 -4.805 -10.578 1 84.5 147 VAL B N 1
ATOM 2493 C CA . VAL B 1 147 ? -8.367 -4.562 -10.461 1 84.5 147 VAL B CA 1
ATOM 2494 C C . VAL B 1 147 ? -9.023 -4.641 -11.836 1 84.5 147 VAL B C 1
ATOM 2496 O O . VAL B 1 147 ? -10.117 -5.195 -11.977 1 84.5 147 VAL B O 1
ATOM 2499 N N . ALA B 1 148 ? -8.344 -4.109 -12.812 1 80.19 148 ALA B N 1
ATOM 2500 C CA . ALA B 1 148 ? -8.867 -4.168 -14.172 1 80.19 148 ALA B CA 1
ATOM 2501 C C . ALA B 1 148 ? -8.992 -5.613 -14.648 1 80.19 148 ALA B C 1
ATOM 2503 O O . ALA B 1 148 ? -9.984 -5.977 -15.289 1 80.19 148 ALA B O 1
ATOM 2504 N N . GLU B 1 149 ? -8.031 -6.375 -14.312 1 79 149 GLU B N 1
ATOM 2505 C CA . GLU B 1 149 ? -8.086 -7.793 -14.656 1 79 149 GLU B CA 1
ATOM 2506 C C . GLU B 1 149 ? -9.227 -8.492 -13.922 1 79 149 GLU B C 1
ATOM 2508 O O . GLU B 1 149 ? -9.938 -9.312 -14.508 1 79 149 GLU B O 1
ATOM 2513 N N . PHE B 1 150 ? -9.359 -8.133 -12.711 1 79.25 150 PHE B N 1
ATOM 2514 C CA . PHE B 1 150 ? -10.43 -8.68 -11.883 1 79.25 150 PHE B CA 1
ATOM 2515 C C . PHE B 1 150 ? -11.789 -8.406 -12.5 1 79.25 150 PHE B C 1
ATOM 2517 O O . PHE B 1 150 ? -12.664 -9.281 -12.516 1 79.25 150 PHE B O 1
ATOM 2524 N N . LEU B 1 151 ? -11.898 -7.285 -13.109 1 78.56 151 LEU B N 1
ATOM 2525 C CA . LEU B 1 151 ? -13.172 -6.859 -13.68 1 78.56 151 LEU B CA 1
ATOM 2526 C C . LEU B 1 151 ? -13.289 -7.293 -15.133 1 78.56 151 LEU B C 1
ATOM 2528 O O . LEU B 1 151 ? -14.32 -7.059 -15.773 1 78.56 151 LEU B O 1
ATOM 2532 N N . ASP B 1 152 ? -12.281 -7.875 -15.633 1 75.94 152 ASP B N 1
ATOM 2533 C CA . ASP B 1 152 ? -12.242 -8.32 -17.016 1 75.94 152 ASP B CA 1
ATOM 2534 C C . ASP B 1 152 ? -12.492 -7.152 -17.969 1 75.94 152 ASP B C 1
ATOM 2536 O O . ASP B 1 152 ? -13.352 -7.242 -18.859 1 75.94 152 ASP B O 1
ATOM 2540 N N . LEU B 1 153 ? -11.859 -6.098 -17.734 1 69.88 153 LEU B N 1
ATOM 2541 C CA . LEU B 1 153 ? -12.055 -4.914 -18.578 1 69.88 153 LEU B CA 1
ATOM 2542 C C . LEU B 1 153 ? -11.273 -5.039 -19.875 1 69.88 153 LEU B C 1
ATOM 2544 O O . LEU B 1 153 ? -10.195 -5.633 -19.906 1 69.88 153 LEU B O 1
ATOM 2548 N N . GLU B 1 154 ? -11.883 -4.555 -20.844 1 58.47 154 GLU B N 1
ATOM 2549 C CA . GLU B 1 154 ? -11.336 -4.648 -22.188 1 58.47 154 GLU B CA 1
ATOM 2550 C C . GLU B 1 154 ? -9.93 -4.059 -22.266 1 58.47 154 GLU B C 1
ATOM 2552 O O . GLU B 1 154 ? -9.102 -4.512 -23.047 1 58.47 154 GLU B O 1
ATOM 2557 N N . ARG B 1 155 ? -9.844 -2.967 -21.562 1 56.06 155 ARG B N 1
ATOM 2558 C CA . ARG B 1 155 ? -8.539 -2.312 -21.656 1 56.06 155 ARG B CA 1
ATOM 2559 C C . ARG B 1 155 ? -7.434 -3.232 -21.156 1 56.06 155 ARG B C 1
ATOM 2561 O O . ARG B 1 155 ? -6.25 -2.967 -21.375 1 56.06 155 ARG B O 1
ATOM 2568 N N . VAL B 1 156 ? -7.863 -4.133 -20.359 1 55.34 156 VAL B N 1
ATOM 2569 C CA . VAL B 1 156 ? -6.906 -5.164 -19.969 1 55.34 156 VAL B CA 1
ATOM 2570 C C . VAL B 1 156 ? -7.137 -6.43 -20.797 1 55.34 156 VAL B C 1
ATOM 2572 O O . VAL B 1 156 ? -8.273 -6.742 -21.156 1 55.34 156 VAL B O 1
ATOM 2575 N N . LYS B 1 157 ? -6.066 -6.82 -21.453 1 52.66 157 LYS B N 1
ATOM 2576 C CA . LYS B 1 157 ? -6.18 -8.008 -22.297 1 52.66 157 LYS B CA 1
ATOM 2577 C C . LYS B 1 157 ? -7.09 -9.047 -21.656 1 52.66 157 LYS B C 1
ATOM 2579 O O . LYS B 1 157 ? -6.953 -9.359 -20.469 1 52.66 157 LYS B O 1
ATOM 2584 N N . PRO B 1 158 ? -8.242 -9.219 -22.344 1 51.75 158 PRO B N 1
ATOM 2585 C CA . PRO B 1 158 ? -9.109 -10.297 -21.875 1 51.75 158 PRO B CA 1
ATOM 2586 C C . PRO B 1 158 ? -8.32 -11.531 -21.422 1 51.75 158 PRO B C 1
ATOM 2588 O O . PRO B 1 158 ? -7.215 -11.766 -21.906 1 51.75 158 PRO B O 1
ATOM 2591 N N . ASN B 1 159 ? -8.695 -12.023 -20.203 1 53.16 159 ASN B N 1
ATOM 2592 C CA . ASN B 1 159 ? -8.039 -13.258 -19.781 1 53.16 159 ASN B CA 1
ATOM 2593 C C . ASN B 1 159 ? -8.039 -14.305 -20.891 1 53.16 159 ASN B C 1
ATOM 2595 O O . ASN B 1 159 ? -8.953 -15.125 -20.969 1 53.16 159 ASN B O 1
ATOM 2599 N N . THR B 1 160 ? -7.477 -13.953 -21.953 1 54.59 160 THR B N 1
ATOM 2600 C CA . THR B 1 160 ? -7.387 -14.898 -23.062 1 54.59 160 THR B CA 1
ATOM 2601 C C . THR B 1 160 ? -6.34 -15.969 -22.781 1 54.59 160 THR B C 1
ATOM 2603 O O . THR B 1 160 ? -6.188 -16.906 -23.562 1 54.59 160 THR B O 1
ATOM 2606 N N . LEU B 1 161 ? -5.805 -15.875 -21.641 1 63.5 161 LEU B N 1
ATOM 2607 C CA . LEU B 1 161 ? -4.648 -16.75 -21.469 1 63.5 161 LEU B CA 1
ATOM 2608 C C . LEU B 1 161 ? -5.031 -18.016 -20.734 1 63.5 161 LEU B C 1
ATOM 2610 O O . LEU B 1 161 ? -4.219 -18.938 -20.609 1 63.5 161 LEU B O 1
ATOM 2614 N N . GLY B 1 162 ? -6.344 -18.062 -20.297 1 74.25 162 GLY B N 1
ATOM 2615 C CA . GLY B 1 162 ? -6.754 -19.312 -19.688 1 74.25 162 GLY B CA 1
ATOM 2616 C C . GLY B 1 162 ? -6.52 -19.359 -18.188 1 74.25 162 GLY B C 1
ATOM 2617 O O . GLY B 1 162 ? -6.438 -20.438 -17.594 1 74.25 162 GLY B O 1
ATOM 2618 N N . ASN B 1 163 ? -6.293 -18.234 -17.594 1 83.19 163 ASN B N 1
ATOM 2619 C CA . ASN B 1 163 ? -6.172 -18.266 -16.141 1 83.19 163 ASN B CA 1
ATOM 2620 C C . ASN B 1 163 ? -7.535 -18.391 -15.469 1 83.19 163 ASN B C 1
ATOM 2622 O O . ASN B 1 163 ? -8.57 -18.234 -16.125 1 83.19 163 ASN B O 1
ATOM 2626 N N . THR B 1 164 ? -7.504 -18.891 -14.281 1 89.75 164 THR B N 1
ATOM 2627 C CA . THR B 1 164 ? -8.711 -19.188 -13.516 1 89.75 164 THR B CA 1
ATOM 2628 C C . THR B 1 164 ? -8.875 -18.188 -12.367 1 89.75 164 THR B C 1
ATOM 2630 O O . THR B 1 164 ? -7.91 -17.844 -11.688 1 89.75 164 THR B O 1
ATOM 2633 N N . ARG B 1 165 ? -10.094 -17.766 -12.211 1 90.94 165 ARG B N 1
ATOM 2634 C CA . ARG B 1 165 ? -10.438 -16.953 -11.047 1 90.94 165 ARG B CA 1
ATOM 2635 C C . ARG B 1 165 ? -10.789 -17.844 -9.852 1 90.94 165 ARG B C 1
ATOM 2637 O O . ARG B 1 165 ? -11.617 -18.75 -9.961 1 90.94 165 ARG B O 1
ATOM 2644 N N . MET B 1 166 ? -10.086 -17.547 -8.766 1 95.06 166 MET B N 1
ATOM 2645 C CA . MET B 1 166 ? -10.391 -18.297 -7.555 1 95.06 166 MET B CA 1
ATOM 2646 C C . MET B 1 166 ? -10.625 -17.359 -6.375 1 95.06 166 MET B C 1
ATOM 2648 O O . MET B 1 166 ? -10.141 -16.219 -6.375 1 95.06 166 MET B O 1
ATOM 2652 N N . LEU B 1 167 ? -11.414 -17.828 -5.426 1 96.19 167 LEU B N 1
ATOM 2653 C CA . LEU B 1 167 ? -11.789 -17.031 -4.258 1 96.19 167 LEU B CA 1
ATOM 2654 C C . LEU B 1 167 ? -11.625 -17.844 -2.977 1 96.19 167 LEU B C 1
ATOM 2656 O O . LEU B 1 167 ? -12 -19.016 -2.93 1 96.19 167 LEU B O 1
ATOM 2660 N N . LEU B 1 168 ? -11.062 -17.25 -2.004 1 98 168 LEU B N 1
ATOM 2661 C CA . LEU B 1 168 ? -11 -17.797 -0.651 1 98 168 LEU B CA 1
ATOM 2662 C C . LEU B 1 168 ? -11.844 -16.969 0.309 1 98 168 LEU B C 1
ATOM 2664 O O . LEU B 1 168 ? -11.727 -15.734 0.34 1 98 168 LEU B O 1
ATOM 2668 N N . ARG B 1 169 ? -12.688 -17.562 1.028 1 97 169 ARG B N 1
ATOM 2669 C CA . ARG B 1 169 ? -13.43 -16.906 2.1 1 97 169 ARG B CA 1
ATOM 2670 C C . ARG B 1 169 ? -12.742 -17.109 3.445 1 97 169 ARG B C 1
ATOM 2672 O O . ARG B 1 169 ? -12.445 -18.234 3.83 1 97 169 ARG B O 1
ATOM 2679 N N . LEU B 1 170 ? -12.508 -16.078 4.07 1 97 170 LEU B N 1
ATOM 2680 C CA . LEU B 1 170 ? -11.773 -16.125 5.332 1 97 170 LEU B CA 1
ATOM 2681 C C . LEU B 1 170 ? -12.734 -16.328 6.504 1 97 170 LEU B C 1
ATOM 2683 O O . LEU B 1 170 ? -13.883 -15.883 6.449 1 97 170 LEU B O 1
#